Protein AF-A0A9D9TCA2-F1 (afdb_monomer_lite)

Foldseek 3Di:
DKAKDCCAPVDHQFFKIFMKDKDQCVPPDDPDCQPFKKKWKDKLLAPLLIQISQGFPDDDPRITIRPNDPSRIDGQFAAFDKWAQLDQVDGDPQFPHWDDDPNAIETEGDADEQQLDPDHDDDDDPSQEWDQHHPPDPCSVPPWDKHKYKYKYQAADDQFWKFKAGVQVSRDPDPQGTWDQDPVRNITMHIDTGTGTMGTIAIWTARPPGRHTDNPGRRRGGSPHKMKMKMWMWGDDPPRPDTDGPDIDIDINDD

Structure (mmCIF, N/CA/C/O backbone):
data_AF-A0A9D9TCA2-F1
#
_entry.id   AF-A0A9D9TCA2-F1
#
loop_
_atom_site.group_PDB
_atom_site.id
_atom_site.type_symbol
_atom_site.label_atom_id
_atom_site.label_alt_id
_atom_site.label_comp_id
_atom_site.label_asym_id
_atom_site.label_entity_id
_atom_site.label_seq_id
_atom_site.pdbx_PDB_ins_code
_atom_site.Cartn_x
_atom_site.Cartn_y
_atom_site.Cartn_z
_atom_site.occupancy
_atom_site.B_iso_or_equiv
_atom_site.auth_seq_id
_atom_site.auth_comp_id
_atom_site.auth_asym_id
_atom_site.auth_atom_id
_atom_site.pdbx_PDB_model_num
ATOM 1 N N . ALA A 1 1 ? -10.123 11.750 16.132 1.00 90.38 1 ALA A N 1
ATOM 2 C CA . ALA A 1 1 ? -8.659 11.867 16.263 1.00 90.38 1 ALA A CA 1
ATOM 3 C C . ALA A 1 1 ? -8.063 10.471 16.198 1.00 90.38 1 ALA A C 1
ATOM 5 O O . ALA A 1 1 ? -8.693 9.541 16.683 1.00 90.38 1 ALA A O 1
ATOM 6 N N . ALA A 1 2 ? -6.897 10.308 15.589 1.00 94.56 2 ALA A N 1
ATOM 7 C CA . ALA A 1 2 ? -6.187 9.036 15.568 1.00 94.56 2 ALA A CA 1
ATOM 8 C C . ALA A 1 2 ? -4.701 9.291 15.810 1.00 94.56 2 ALA A C 1
ATOM 10 O O . ALA A 1 2 ? -4.228 10.405 15.582 1.00 94.56 2 ALA A O 1
ATOM 11 N N . THR A 1 3 ? -3.987 8.280 16.284 1.00 95.81 3 THR A N 1
ATOM 12 C CA . THR A 1 3 ? -2.530 8.286 16.425 1.00 95.81 3 THR A CA 1
ATOM 13 C C . THR A 1 3 ? -1.965 6.949 15.963 1.00 95.81 3 THR A C 1
ATOM 15 O O . THR A 1 3 ? -2.644 5.924 16.043 1.00 95.81 3 THR A O 1
ATOM 18 N N . VAL A 1 4 ? -0.720 6.970 15.488 1.00 96.88 4 VAL A N 1
ATOM 19 C CA . VAL A 1 4 ? 0.060 5.781 15.128 1.00 96.88 4 VAL A CA 1
ATOM 20 C C . VAL A 1 4 ? 1.288 5.738 16.035 1.00 96.88 4 VAL A C 1
ATOM 22 O O . VAL A 1 4 ? 1.931 6.764 16.251 1.00 96.88 4 VAL A O 1
ATOM 25 N N . SER A 1 5 ? 1.601 4.571 16.593 1.00 96.19 5 SER A N 1
ATOM 26 C CA . SER A 1 5 ? 2.748 4.360 17.479 1.00 96.19 5 SER A CA 1
ATOM 27 C C . SER A 1 5 ? 3.551 3.140 17.046 1.00 96.19 5 SER A C 1
ATOM 29 O O . SER A 1 5 ? 2.989 2.087 16.759 1.00 96.19 5 SER A O 1
ATOM 31 N N . ALA A 1 6 ? 4.875 3.263 17.070 1.00 96.25 6 ALA A N 1
ATOM 32 C CA . ALA A 1 6 ? 5.811 2.146 16.927 1.00 96.25 6 ALA A CA 1
ATOM 33 C C . ALA A 1 6 ? 6.046 1.376 18.240 1.00 96.25 6 ALA A C 1
ATOM 35 O O . ALA A 1 6 ? 6.731 0.357 18.266 1.00 96.25 6 ALA A O 1
ATOM 36 N N . ILE A 1 7 ? 5.533 1.895 19.356 1.00 96.44 7 ILE A N 1
ATOM 37 C CA . ILE A 1 7 ? 5.425 1.157 20.612 1.00 96.44 7 ILE A CA 1
ATOM 38 C C . ILE A 1 7 ? 4.059 0.489 20.573 1.00 96.44 7 ILE A C 1
ATOM 40 O O . ILE A 1 7 ? 3.045 1.179 20.711 1.00 96.44 7 ILE A O 1
ATOM 44 N N . THR A 1 8 ? 4.056 -0.815 20.317 1.00 97.38 8 THR A N 1
ATOM 45 C CA . THR A 1 8 ? 2.848 -1.619 20.167 1.00 97.38 8 THR A CA 1
ATOM 46 C C . THR A 1 8 ? 2.675 -2.559 21.359 1.00 97.38 8 THR A C 1
ATOM 48 O O . THR A 1 8 ? 3.588 -2.765 22.159 1.00 97.38 8 THR A O 1
ATOM 51 N N . ASP A 1 9 ? 1.506 -3.181 21.472 1.00 97.25 9 ASP A N 1
ATOM 52 C CA . ASP A 1 9 ? 1.242 -4.184 22.508 1.00 97.25 9 ASP A CA 1
ATOM 53 C C . ASP A 1 9 ? 2.056 -5.481 22.315 1.00 97.25 9 ASP A C 1
ATOM 55 O O . ASP A 1 9 ? 2.084 -6.327 23.213 1.00 97.25 9 ASP A O 1
ATOM 59 N N . ILE A 1 10 ? 2.684 -5.680 21.147 1.00 97.69 10 ILE A N 1
ATOM 60 C CA . ILE A 1 10 ? 3.437 -6.903 20.815 1.00 97.69 10 ILE A CA 1
ATOM 61 C C . ILE A 1 10 ? 4.940 -6.669 20.638 1.00 97.69 10 ILE A C 1
ATOM 63 O O . ILE A 1 10 ? 5.720 -7.612 20.789 1.00 97.69 10 ILE A O 1
ATOM 67 N N . ASP A 1 11 ? 5.364 -5.441 20.341 1.00 97.56 11 ASP A N 1
ATOM 68 C CA . ASP A 1 11 ? 6.768 -5.074 20.196 1.00 97.56 11 ASP A CA 1
ATOM 69 C C . ASP A 1 11 ? 7.045 -3.586 20.478 1.00 97.56 11 ASP A C 1
ATOM 71 O O . ASP A 1 11 ? 6.157 -2.752 20.617 1.00 97.56 11 ASP A O 1
ATOM 75 N N . TYR A 1 12 ? 8.329 -3.252 20.602 1.00 97.44 12 TYR A N 1
ATOM 76 C CA . TYR A 1 12 ? 8.798 -1.892 20.850 1.00 97.44 12 TYR A CA 1
ATOM 77 C C . TYR A 1 12 ? 9.760 -1.497 19.738 1.00 97.44 12 TYR A C 1
ATOM 79 O O . TYR A 1 12 ? 10.889 -1.990 19.730 1.00 97.44 12 TYR A O 1
ATOM 87 N N . LYS A 1 13 ? 9.322 -0.620 18.827 1.00 95.88 13 LYS A N 1
ATOM 88 C CA . LYS A 1 13 ? 10.137 -0.078 17.729 1.00 95.88 13 LYS A CA 1
ATOM 89 C C . LYS A 1 13 ? 10.857 -1.183 16.946 1.00 95.88 13 LYS A C 1
ATOM 91 O O . LYS A 1 13 ? 12.085 -1.217 16.883 1.00 95.88 13 LYS A O 1
ATOM 96 N N . LYS A 1 14 ? 10.079 -2.137 16.423 1.00 95.75 14 LYS A N 1
ATOM 97 C CA . LYS A 1 14 ? 10.586 -3.241 15.594 1.00 95.75 14 LYS A CA 1
ATOM 98 C C . LYS A 1 14 ? 9.866 -3.307 14.253 1.00 95.75 14 LYS A C 1
ATOM 100 O O . LYS A 1 14 ? 10.248 -2.590 13.340 1.00 95.75 14 LYS A O 1
ATOM 105 N N . GLU A 1 15 ? 8.844 -4.150 14.141 1.00 96.94 15 GLU A N 1
ATOM 106 C CA . GLU A 1 15 ? 8.268 -4.554 12.853 1.00 96.94 15 GLU A CA 1
ATOM 107 C C . GLU A 1 15 ? 6.818 -4.082 12.672 1.00 96.94 15 GLU A C 1
ATOM 109 O O . GLU A 1 15 ? 6.204 -4.355 11.639 1.00 96.94 15 GLU A O 1
ATOM 114 N N . HIS A 1 16 ? 6.248 -3.398 13.667 1.00 98.12 16 HIS A N 1
ATOM 115 C CA . HIS A 1 16 ? 4.829 -3.070 13.687 1.00 98.12 16 HIS A CA 1
ATOM 116 C C . HIS A 1 16 ? 4.553 -1.603 14.002 1.00 98.12 16 HIS A C 1
ATOM 118 O O . HIS A 1 16 ? 5.355 -0.891 14.610 1.00 98.12 16 HIS A O 1
ATOM 124 N N . GLN A 1 17 ? 3.360 -1.184 13.595 1.00 97.75 17 GLN A N 1
ATOM 125 C CA . GLN A 1 17 ? 2.757 0.100 13.916 1.00 97.75 17 GLN A CA 1
ATOM 126 C C . GLN A 1 17 ? 1.347 -0.152 14.449 1.00 97.75 17 GLN A C 1
ATOM 128 O O . GLN A 1 17 ? 0.598 -0.954 13.893 1.00 97.75 17 GLN A O 1
ATOM 133 N N . GLN A 1 18 ? 0.982 0.513 15.542 1.00 97.94 18 GLN A N 1
ATOM 134 C CA . GLN A 1 18 ? -0.318 0.355 16.183 1.00 97.94 18 GLN A CA 1
ATOM 135 C C . GLN A 1 18 ? -1.111 1.653 16.159 1.00 97.94 18 GLN A C 1
ATOM 137 O O . GLN A 1 18 ? -0.602 2.712 16.534 1.00 97.94 18 GLN A O 1
ATOM 142 N N . LEU A 1 19 ? -2.379 1.547 15.767 1.00 97.81 19 LEU A N 1
ATOM 143 C CA . LEU A 1 19 ? -3.314 2.660 15.783 1.00 97.81 19 LEU A CA 1
ATOM 144 C C . LEU A 1 19 ? -4.077 2.745 17.104 1.00 97.81 19 LEU A C 1
ATOM 146 O O . LEU A 1 19 ? -4.482 1.739 17.685 1.00 97.81 19 LEU A O 1
ATOM 150 N N . SER A 1 20 ? -4.334 3.977 17.533 1.00 97.38 20 SER A N 1
ATOM 151 C CA . SER A 1 20 ? -5.350 4.311 18.532 1.00 97.38 20 SER A CA 1
ATOM 152 C C . SER A 1 20 ? -6.295 5.352 17.951 1.00 97.38 20 SER A C 1
ATOM 154 O O . SER A 1 20 ? -5.857 6.330 17.346 1.00 97.38 20 SER A O 1
ATOM 156 N N . ILE A 1 21 ? -7.600 5.130 18.096 1.00 97.75 21 ILE A N 1
ATOM 157 C CA . ILE A 1 21 ? -8.630 5.916 17.417 1.00 97.75 21 ILE A CA 1
ATOM 158 C C . ILE A 1 21 ? -9.652 6.401 18.439 1.00 97.75 21 ILE A C 1
ATOM 160 O O . ILE A 1 21 ? -10.275 5.613 19.144 1.00 97.75 21 ILE A O 1
ATOM 164 N N . ASP A 1 22 ? -9.867 7.708 18.457 1.00 96.81 22 ASP A N 1
ATOM 165 C CA . ASP A 1 22 ? -10.900 8.377 19.232 1.00 96.81 22 ASP A CA 1
ATOM 166 C C . ASP A 1 22 ? -11.931 9.001 18.292 1.00 96.81 22 ASP A C 1
ATOM 168 O O . ASP A 1 22 ? -11.638 9.919 17.516 1.00 96.81 22 ASP A O 1
ATOM 172 N N . LEU A 1 23 ? -13.161 8.521 18.390 1.00 95.94 23 LEU A N 1
ATOM 173 C CA . LEU A 1 23 ? -14.312 9.017 17.657 1.00 95.94 23 LEU A CA 1
ATOM 174 C C . LEU A 1 23 ? -15.108 9.955 18.564 1.00 95.94 23 LEU A C 1
ATOM 176 O O . LEU A 1 23 ? -15.539 9.564 19.645 1.00 95.94 23 LEU A O 1
ATOM 180 N N . LEU A 1 24 ? -15.307 11.191 18.112 1.00 94.44 24 LEU A N 1
ATOM 181 C CA . LEU A 1 24 ? -16.162 12.173 18.775 1.00 94.44 24 LEU A CA 1
ATOM 182 C C . LEU A 1 24 ? -17.482 12.237 18.014 1.00 94.44 24 LEU A C 1
ATOM 184 O O . LEU A 1 24 ? -17.500 12.623 16.846 1.00 94.44 24 LEU A O 1
ATOM 188 N N . LEU A 1 25 ? -18.571 11.819 18.655 1.00 90.31 25 LEU A N 1
ATOM 189 C CA . LEU A 1 25 ? -19.890 11.760 18.026 1.00 90.31 25 LEU A CA 1
ATOM 190 C C . LEU A 1 25 ? -20.515 13.144 17.832 1.00 90.31 25 LEU A C 1
ATOM 192 O O . LEU A 1 25 ? -21.359 13.314 16.947 1.00 90.31 25 LEU A O 1
ATOM 196 N N . GLY A 1 26 ? -20.121 14.131 18.642 1.00 87.69 26 GLY A N 1
ATOM 197 C CA . GLY A 1 26 ? -20.738 15.451 18.641 1.00 87.69 26 GLY A CA 1
ATOM 198 C C . GLY A 1 26 ? -22.250 15.338 18.844 1.00 87.69 26 GLY A C 1
ATOM 199 O O . GLY A 1 26 ? -22.716 14.802 19.845 1.00 87.69 26 GLY A O 1
ATOM 200 N N . ASN A 1 27 ? -23.031 15.796 17.863 1.00 86.62 27 ASN A N 1
ATOM 201 C CA . ASN A 1 27 ? -24.497 15.777 17.931 1.00 86.62 27 ASN A CA 1
ATOM 202 C C . ASN A 1 27 ? -25.133 14.462 17.438 1.00 86.62 27 ASN A C 1
ATOM 204 O O . ASN A 1 27 ? -26.362 14.349 17.418 1.00 86.62 27 ASN A O 1
ATOM 208 N N . LEU A 1 28 ? -24.341 13.477 16.997 1.00 89.19 28 LEU A N 1
ATOM 209 C CA . LEU A 1 28 ? -24.872 12.203 16.520 1.00 89.19 28 LEU A CA 1
ATOM 210 C C . LEU A 1 28 ? -25.294 11.320 17.701 1.00 89.19 28 LEU A C 1
ATOM 212 O O . LEU A 1 28 ? -24.462 10.831 18.462 1.00 89.19 28 LEU A O 1
ATOM 216 N N . SER A 1 29 ? -26.596 11.055 17.820 1.00 87.81 29 SER A N 1
ATOM 217 C CA . SER A 1 29 ? -27.109 10.097 18.802 1.00 87.81 29 SER A CA 1
ATOM 218 C C . SER A 1 29 ? -26.916 8.663 18.305 1.00 87.81 29 SER A C 1
ATOM 220 O O . SER A 1 29 ? -27.556 8.227 17.346 1.00 87.81 29 SER A O 1
ATOM 222 N N . VAL A 1 30 ? -26.042 7.919 18.980 1.00 90.81 30 VAL A N 1
ATOM 223 C CA . VAL A 1 30 ? -25.801 6.494 18.731 1.00 90.81 30 VAL A CA 1
ATOM 224 C C . VAL A 1 30 ? -26.349 5.700 19.909 1.00 90.81 30 VAL A C 1
ATOM 226 O O . VAL A 1 30 ? -25.893 5.868 21.036 1.00 90.81 30 VAL A O 1
ATOM 229 N N . GLN A 1 31 ? -27.342 4.846 19.650 1.00 89.31 31 GLN A N 1
ATOM 230 C CA . GLN A 1 31 ? -28.033 4.083 20.694 1.00 89.31 31 GLN A CA 1
ATOM 231 C C . GLN A 1 31 ? -27.145 2.972 21.256 1.00 89.31 31 GLN A C 1
ATOM 233 O O . GLN A 1 31 ? -27.028 2.828 22.470 1.00 89.31 31 GLN A O 1
ATOM 238 N N . ASN A 1 32 ? -26.506 2.192 20.381 1.00 92.69 32 ASN A N 1
ATOM 239 C CA . ASN A 1 32 ? -25.562 1.164 20.792 1.00 92.69 32 ASN A CA 1
ATOM 240 C C . ASN A 1 32 ? -24.292 1.217 19.932 1.00 92.69 32 ASN A C 1
ATOM 242 O O . ASN A 1 32 ? -24.229 0.548 18.902 1.00 92.69 32 ASN A O 1
ATOM 246 N N . PRO A 1 33 ? -23.252 1.948 20.362 1.00 92.50 33 PRO A N 1
ATOM 247 C CA . PRO A 1 33 ? -22.002 2.066 19.614 1.00 92.50 33 PRO A CA 1
ATOM 248 C C . PRO A 1 33 ? -21.304 0.745 19.289 1.00 92.50 33 PRO A C 1
ATOM 250 O O . PRO A 1 33 ? -20.659 0.646 18.254 1.00 92.50 33 PRO A O 1
ATOM 253 N N . TYR A 1 34 ? -21.452 -0.284 20.128 1.00 92.56 34 TYR A N 1
ATOM 254 C CA . TYR A 1 34 ? -20.837 -1.596 19.893 1.00 92.56 34 TYR A CA 1
ATOM 255 C C . TYR A 1 34 ? -21.462 -2.359 18.724 1.00 92.56 34 TYR A C 1
ATOM 257 O O . TYR A 1 34 ? -20.848 -3.281 18.193 1.00 92.56 34 TYR A O 1
ATOM 265 N N . ARG A 1 35 ? -22.700 -2.014 18.362 1.00 93.06 35 ARG A N 1
ATOM 266 C CA . ARG A 1 35 ? -23.448 -2.653 17.277 1.00 93.06 35 ARG A CA 1
ATOM 267 C C . ARG A 1 35 ? -23.606 -1.731 16.076 1.00 93.06 35 ARG A C 1
ATOM 269 O O . ARG A 1 35 ? -23.526 -2.201 14.953 1.00 93.06 35 ARG A O 1
ATOM 276 N N . ASP A 1 36 ? -23.879 -0.457 16.329 1.00 95.00 36 ASP A N 1
ATOM 277 C CA . ASP A 1 36 ? -24.340 0.497 15.324 1.00 95.00 36 ASP A CA 1
ATOM 278 C C . ASP A 1 36 ? -23.174 1.213 14.625 1.00 95.00 36 ASP A C 1
ATOM 280 O O . ASP A 1 36 ? -23.396 1.858 13.603 1.00 95.00 36 ASP A O 1
ATOM 284 N N . LEU A 1 37 ? -21.950 1.138 15.169 1.00 95.94 37 LEU A N 1
ATOM 285 C CA . LEU A 1 37 ? -20.747 1.685 14.543 1.00 95.94 37 LEU A CA 1
ATOM 286 C C . LEU A 1 37 ? -19.854 0.574 14.004 1.00 95.94 37 LEU A C 1
ATOM 288 O O . LEU A 1 37 ? -19.574 -0.419 14.676 1.00 95.94 37 LEU A O 1
ATOM 292 N N . HIS A 1 38 ? -19.348 0.797 12.798 1.00 96.06 38 HIS A N 1
ATOM 293 C CA . HIS A 1 38 ? -18.418 -0.099 12.133 1.00 96.06 38 HIS A CA 1
ATOM 294 C C . HIS A 1 38 ? -17.234 0.705 11.618 1.00 96.06 38 HIS A C 1
ATOM 296 O O . HIS A 1 38 ? -17.396 1.636 10.833 1.00 96.06 38 HIS A O 1
ATOM 302 N N . LEU A 1 39 ? -16.036 0.351 12.070 1.00 96.88 39 LEU A N 1
ATOM 303 C CA . LEU A 1 39 ? -14.806 0.960 11.582 1.00 96.88 39 LEU A CA 1
ATOM 304 C C . LEU A 1 39 ? -14.155 0.045 10.551 1.00 96.88 39 LEU A C 1
ATOM 306 O O . LEU A 1 39 ? -14.099 -1.175 10.731 1.00 96.88 39 LEU A O 1
ATOM 310 N N . VAL A 1 40 ? -13.641 0.669 9.498 1.00 98.00 40 VAL A N 1
ATOM 311 C CA . VAL A 1 40 ? -12.734 0.055 8.532 1.00 98.00 40 VAL A CA 1
ATOM 312 C C . VAL A 1 40 ? -11.437 0.851 8.560 1.00 98.00 40 VAL A C 1
ATOM 314 O O . VAL A 1 40 ? -11.467 2.072 8.412 1.00 98.00 40 VAL A O 1
ATOM 317 N N . VAL A 1 41 ? -10.313 0.172 8.768 1.00 98.31 41 VAL A N 1
ATOM 318 C CA . VAL A 1 41 ? -8.976 0.777 8.746 1.00 98.31 41 VAL A CA 1
ATOM 319 C C . VAL A 1 41 ? -8.173 0.157 7.610 1.00 98.31 41 VAL A C 1
ATOM 321 O O . VAL A 1 41 ? -8.115 -1.068 7.484 1.00 98.31 41 VAL A O 1
ATOM 324 N N . GLN A 1 42 ? -7.572 1.012 6.790 1.00 97.81 42 GLN A N 1
ATOM 325 C CA . GLN A 1 42 ? -6.869 0.656 5.566 1.00 97.81 42 GLN A CA 1
ATOM 326 C C . GLN A 1 42 ? -5.460 1.248 5.565 1.00 97.81 42 GLN A C 1
ATOM 328 O O . GLN A 1 42 ? -5.322 2.460 5.674 1.00 97.81 42 GLN A O 1
ATOM 333 N N . GLN A 1 43 ? -4.435 0.410 5.405 1.00 97.81 43 GLN A N 1
ATOM 334 C CA . GLN A 1 43 ? -3.035 0.834 5.275 1.00 97.81 43 GLN A CA 1
ATOM 335 C C . GLN A 1 43 ? -2.668 0.969 3.789 1.00 97.81 43 GLN A C 1
ATOM 337 O O . GLN A 1 43 ? -2.874 0.026 3.029 1.00 97.81 43 GLN A O 1
ATOM 342 N N . ASN A 1 44 ? -2.123 2.111 3.367 1.00 96.56 44 ASN A N 1
ATOM 343 C CA . ASN A 1 44 ? -1.626 2.399 2.012 1.00 96.56 44 ASN A CA 1
ATOM 344 C C . ASN A 1 44 ? -2.587 1.971 0.890 1.00 96.56 44 ASN A C 1
ATOM 346 O O . ASN A 1 44 ? -2.171 1.355 -0.087 1.00 96.56 44 ASN A O 1
ATOM 350 N N . GLN A 1 45 ? -3.889 2.236 1.056 1.00 95.44 45 GLN A N 1
ATOM 351 C CA . GLN A 1 45 ? -4.956 1.855 0.110 1.00 95.44 45 GLN A CA 1
ATOM 352 C C . GLN A 1 45 ? -5.076 0.341 -0.180 1.00 95.44 45 GLN A C 1
ATOM 354 O O . GLN A 1 45 ? -5.803 -0.069 -1.087 1.00 95.44 45 GLN A O 1
ATOM 359 N N . ARG A 1 46 ? -4.417 -0.518 0.606 1.00 95.25 46 ARG A N 1
ATOM 360 C CA . ARG A 1 46 ? -4.437 -1.970 0.412 1.00 95.25 46 ARG A CA 1
ATOM 361 C C . ARG A 1 46 ? -5.749 -2.581 0.883 1.00 95.25 46 ARG A C 1
ATOM 363 O O . ARG A 1 46 ? -6.249 -2.276 1.962 1.00 95.25 46 ARG A O 1
ATOM 370 N N . TYR A 1 47 ? -6.314 -3.471 0.074 1.00 92.25 47 TYR A N 1
ATOM 371 C CA . TYR A 1 47 ? -7.547 -4.183 0.425 1.00 92.25 47 TYR A CA 1
ATOM 372 C C . TYR A 1 47 ? -7.280 -5.507 1.154 1.00 92.25 47 TYR A C 1
ATOM 374 O O . TYR A 1 47 ? -8.122 -5.971 1.920 1.00 92.25 47 TYR A O 1
ATOM 382 N N . ASP A 1 48 ? -6.109 -6.111 0.940 1.00 94.62 48 ASP A N 1
ATOM 383 C CA . ASP A 1 48 ? -5.771 -7.448 1.442 1.00 94.62 48 ASP A CA 1
ATOM 384 C C . ASP A 1 48 ? -5.583 -7.506 2.969 1.00 94.62 48 ASP A C 1
ATOM 386 O O . ASP A 1 48 ? -5.771 -8.555 3.587 1.00 94.62 48 ASP A O 1
ATOM 390 N N . ASN A 1 49 ? -5.229 -6.376 3.586 1.00 95.31 49 ASN A N 1
ATOM 391 C CA . ASN A 1 49 ? -4.959 -6.255 5.016 1.00 95.31 49 ASN A CA 1
ATOM 392 C C . ASN A 1 49 ? -5.949 -5.328 5.742 1.00 95.31 49 ASN A C 1
ATOM 394 O O . ASN A 1 49 ? -5.637 -4.856 6.837 1.00 95.31 49 ASN A O 1
ATOM 398 N N . LEU A 1 50 ? -7.129 -5.085 5.158 1.00 96.00 50 LEU A N 1
ATOM 399 C CA . LEU A 1 50 ? -8.181 -4.288 5.788 1.00 96.00 50 LEU A CA 1
ATOM 400 C C . LEU A 1 50 ? -8.544 -4.827 7.169 1.00 96.00 50 LEU A C 1
ATOM 402 O O . LEU A 1 50 ? -8.755 -6.026 7.364 1.00 96.00 50 LEU A O 1
ATOM 406 N N . VAL A 1 51 ? -8.698 -3.910 8.118 1.00 97.56 51 VAL A N 1
ATOM 407 C CA . VAL A 1 51 ? -9.139 -4.232 9.473 1.00 97.56 51 VAL A CA 1
ATOM 408 C C . VAL A 1 51 ? -10.573 -3.768 9.658 1.00 97.56 51 VAL A C 1
ATOM 410 O O . VAL A 1 51 ? -10.884 -2.588 9.512 1.00 97.56 51 VAL A O 1
ATOM 413 N N . THR A 1 52 ? -11.448 -4.712 10.003 1.00 96.69 52 THR A N 1
ATOM 414 C CA . THR A 1 52 ? -12.867 -4.477 10.295 1.00 96.69 52 THR A CA 1
ATOM 415 C C . THR A 1 52 ? -13.294 -5.216 11.565 1.00 96.69 52 THR A C 1
ATOM 417 O O . THR A 1 52 ? -12.509 -5.931 12.199 1.00 96.69 52 THR A O 1
ATOM 420 N N . GLY A 1 53 ? -14.560 -5.045 11.963 1.00 94.62 53 GLY A N 1
ATOM 421 C CA . GLY A 1 53 ? -15.119 -5.744 13.125 1.00 94.62 53 GLY A CA 1
ATOM 422 C C . GLY A 1 53 ? -14.409 -5.360 14.424 1.00 94.62 53 GLY A C 1
ATOM 423 O O . GLY A 1 53 ? -14.186 -6.209 15.292 1.00 94.62 53 GLY A O 1
ATOM 424 N N . LEU A 1 54 ? -13.984 -4.099 14.503 1.00 96.00 54 LEU A N 1
ATOM 425 C CA . LEU A 1 54 ? -13.451 -3.475 15.703 1.00 96.00 54 LEU A CA 1
ATOM 426 C C . LEU A 1 54 ? -14.598 -3.204 16.670 1.00 96.00 54 LEU A C 1
ATOM 428 O O . LEU A 1 54 ? -15.684 -2.793 16.260 1.00 96.00 54 LEU A O 1
ATOM 432 N N . THR A 1 55 ? -14.342 -3.411 17.953 1.00 93.56 55 THR A N 1
ATOM 433 C CA . THR A 1 55 ? -15.291 -3.099 19.023 1.00 93.56 55 THR A CA 1
ATOM 434 C C . THR A 1 55 ? -14.732 -1.962 19.866 1.00 93.56 55 THR A C 1
ATOM 436 O O . THR A 1 55 ? -13.542 -2.008 20.178 1.00 93.56 55 THR A O 1
ATOM 439 N N . PRO A 1 56 ? -15.546 -0.971 20.268 1.00 95.62 56 PRO A N 1
ATOM 440 C CA . PRO A 1 56 ? -15.096 0.067 21.187 1.00 95.62 56 PRO A CA 1
ATOM 441 C C . PRO A 1 56 ? -14.432 -0.507 22.445 1.00 95.62 56 PRO A C 1
ATOM 443 O O . PRO A 1 56 ? -14.986 -1.394 23.092 1.00 95.62 56 PRO A O 1
ATOM 446 N N . SER A 1 57 ? -13.279 0.032 22.828 1.00 95.25 57 SER A N 1
ATOM 447 C CA . SER A 1 57 ? -12.584 -0.321 24.072 1.00 95.25 57 SER A CA 1
ATOM 448 C C . SER A 1 57 ? -13.144 0.454 25.267 1.00 95.25 57 SER A C 1
ATOM 450 O O . SER A 1 57 ? -13.192 -0.062 26.381 1.00 95.25 57 SER A O 1
ATOM 452 N N . ALA A 1 58 ? -13.576 1.699 25.047 1.00 94.25 58 ALA A N 1
ATOM 453 C CA . ALA A 1 58 ? -14.161 2.554 26.076 1.00 94.25 58 ALA A CA 1
ATOM 454 C C . ALA A 1 58 ? -15.146 3.566 25.478 1.00 94.25 58 ALA A C 1
ATOM 456 O O . ALA A 1 58 ? -15.051 3.934 24.305 1.00 94.25 58 ALA A O 1
ATOM 457 N N . MET A 1 59 ? -16.072 4.041 26.312 1.00 91.50 59 MET A N 1
ATOM 458 C CA . MET A 1 59 ? -17.001 5.121 25.980 1.00 91.50 59 MET A CA 1
ATOM 459 C C . MET A 1 59 ? -17.086 6.096 27.151 1.00 91.50 59 ME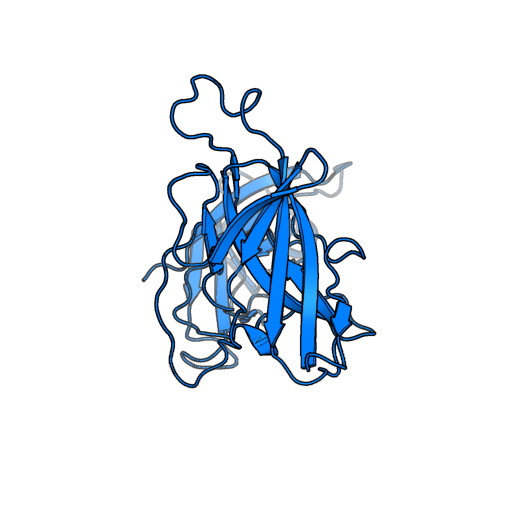T A C 1
ATOM 461 O O . MET A 1 59 ? -17.325 5.681 28.287 1.00 91.50 59 MET A O 1
ATOM 465 N N . LEU A 1 60 ? -16.898 7.384 26.875 1.00 90.62 60 LEU A N 1
ATOM 466 C CA . LEU A 1 60 ? -16.984 8.455 27.861 1.00 90.62 60 LEU A CA 1
ATOM 467 C C . LEU A 1 60 ? -17.746 9.636 27.254 1.00 90.62 60 LEU A C 1
ATOM 469 O O . LEU A 1 60 ? -17.193 10.398 26.466 1.00 90.62 60 LEU A O 1
ATOM 473 N N . GLY A 1 61 ? -19.018 9.785 27.625 1.00 87.94 61 GLY A N 1
ATOM 474 C CA . GLY A 1 61 ? -19.888 10.801 27.030 1.00 87.94 61 GLY A CA 1
ATOM 475 C C . GLY A 1 61 ? -20.102 10.545 25.537 1.00 87.94 61 GLY A C 1
ATOM 476 O O . GLY A 1 61 ? -20.568 9.475 25.154 1.00 87.94 61 GLY A O 1
ATOM 477 N N . ASP A 1 62 ? -19.750 11.523 24.705 1.00 90.44 62 ASP A N 1
ATOM 478 C CA . ASP A 1 62 ? -19.814 11.466 23.240 1.00 90.44 62 ASP A CA 1
ATOM 479 C C . ASP A 1 62 ? -18.515 10.950 22.591 1.00 90.44 62 ASP A C 1
ATOM 481 O O . ASP A 1 62 ? -18.421 10.872 21.363 1.00 90.44 62 ASP A O 1
ATOM 485 N N . LYS A 1 63 ? -17.515 10.581 23.401 1.00 95.06 63 LYS A N 1
ATOM 486 C CA . LYS A 1 63 ? -16.241 10.024 22.948 1.00 95.06 63 LYS A CA 1
ATOM 487 C C . LYS A 1 63 ? -16.252 8.497 23.000 1.00 95.06 63 LYS A C 1
ATOM 489 O O . LYS A 1 63 ? -16.481 7.900 24.053 1.00 95.06 63 LYS A O 1
ATOM 494 N N . ILE A 1 64 ? -15.917 7.872 21.877 1.00 96.38 64 ILE A N 1
ATOM 495 C CA . ILE A 1 64 ? -15.752 6.425 21.725 1.00 96.38 64 ILE A CA 1
ATOM 496 C C . ILE A 1 64 ? -14.299 6.138 21.363 1.00 96.38 64 ILE A C 1
ATOM 498 O O . ILE A 1 64 ? -13.788 6.665 20.378 1.00 96.38 64 ILE A O 1
ATOM 502 N N . THR A 1 65 ? -13.646 5.280 22.137 1.00 97.31 65 THR A N 1
ATOM 503 C CA . THR A 1 65 ? -12.223 4.969 21.980 1.00 97.31 65 THR A CA 1
ATOM 504 C C . THR A 1 65 ? -12.030 3.535 21.499 1.00 97.31 65 THR A C 1
ATOM 506 O O . THR A 1 65 ? -12.609 2.607 22.062 1.00 97.31 65 THR A O 1
ATOM 509 N N . TYR A 1 66 ? -11.165 3.359 20.504 1.00 97.50 66 TYR A N 1
ATOM 510 C CA . TYR A 1 66 ? -10.629 2.090 20.016 1.00 97.50 66 TYR A CA 1
ATOM 511 C C . TYR A 1 66 ? -9.115 2.119 20.231 1.00 97.50 66 TYR A C 1
ATOM 513 O O . TYR A 1 66 ? -8.373 2.737 19.467 1.00 97.50 66 TYR A O 1
ATOM 521 N N . ALA A 1 67 ? -8.664 1.503 21.316 1.00 95.56 67 ALA A N 1
ATOM 522 C CA . ALA A 1 67 ? -7.259 1.466 21.712 1.00 95.56 67 ALA A CA 1
ATOM 523 C C . ALA A 1 67 ? -6.925 0.100 22.314 1.00 95.56 67 ALA A C 1
ATOM 525 O O . ALA A 1 67 ? -7.819 -0.585 22.823 1.00 95.56 67 ALA A O 1
ATOM 526 N N . ASN A 1 68 ? -5.646 -0.279 22.268 1.00 92.94 68 ASN A N 1
ATOM 527 C CA . ASN A 1 68 ? -5.137 -1.568 22.754 1.00 92.94 68 ASN A CA 1
ATOM 528 C C . ASN A 1 68 ? -5.858 -2.786 22.131 1.00 92.94 68 ASN A C 1
ATOM 530 O O . ASN A 1 68 ? -6.036 -3.823 22.772 1.00 92.94 68 ASN A O 1
ATOM 534 N N . ASP A 1 69 ? -6.327 -2.645 20.886 1.00 94.75 69 ASP A N 1
ATOM 535 C CA . ASP A 1 69 ? -6.868 -3.749 20.093 1.00 94.75 69 ASP A CA 1
ATOM 536 C C . ASP A 1 69 ? -5.757 -4.298 19.193 1.00 94.75 69 ASP A C 1
ATOM 538 O O . ASP A 1 69 ? -5.196 -3.576 18.366 1.00 94.75 69 ASP A O 1
ATOM 542 N N . LYS A 1 70 ? -5.466 -5.596 19.317 1.00 96.19 70 LYS A N 1
ATOM 543 C CA . LYS A 1 70 ? -4.455 -6.280 18.498 1.00 96.19 70 LYS A CA 1
ATOM 544 C C . LYS A 1 70 ? -4.768 -6.235 17.003 1.00 96.19 70 LYS A C 1
ATOM 546 O O . LYS A 1 70 ? -3.851 -6.354 16.199 1.00 96.19 70 LYS A O 1
ATOM 551 N N . LYS A 1 71 ? -6.037 -6.062 16.616 1.00 97.19 71 LYS A N 1
ATOM 552 C CA . LYS A 1 71 ? -6.427 -5.884 15.212 1.00 97.19 71 LYS A CA 1
ATOM 553 C C . LYS A 1 71 ? -5.912 -4.570 14.628 1.00 97.19 71 LYS A C 1
ATOM 555 O O . LYS A 1 71 ? -5.734 -4.497 13.423 1.00 97.19 71 LYS A O 1
ATOM 560 N N . LEU A 1 72 ? -5.667 -3.555 15.458 1.00 97.88 72 LEU A N 1
ATOM 561 C CA . LEU A 1 72 ? -5.112 -2.263 15.043 1.00 97.88 72 LEU A CA 1
ATOM 562 C C . LEU A 1 72 ? -3.578 -2.257 14.982 1.00 97.88 72 LEU A C 1
ATOM 564 O O . LEU A 1 72 ? -2.989 -1.191 14.816 1.00 97.88 72 LEU A O 1
ATOM 56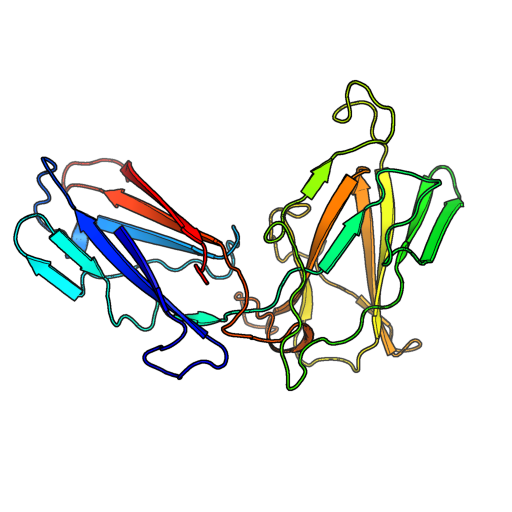8 N N . ILE A 1 73 ? -2.936 -3.421 15.123 1.00 98.12 73 ILE A N 1
ATOM 569 C CA . ILE A 1 73 ? -1.495 -3.594 14.941 1.00 98.12 73 ILE A CA 1
ATOM 570 C C . ILE A 1 73 ? -1.244 -4.081 13.514 1.00 98.12 73 ILE A C 1
ATOM 572 O O . ILE A 1 73 ? -1.656 -5.179 13.130 1.00 98.12 73 ILE A O 1
ATOM 576 N N . PHE A 1 74 ? -0.555 -3.258 12.735 1.00 98.19 74 PHE A N 1
ATOM 577 C CA . PHE A 1 74 ? -0.196 -3.522 11.349 1.00 98.19 74 PHE A CA 1
ATOM 578 C C . PHE A 1 74 ? 1.285 -3.872 11.241 1.00 98.19 74 PHE A C 1
ATOM 580 O O . PHE A 1 74 ? 2.112 -3.380 12.009 1.00 98.19 74 PHE A O 1
ATOM 587 N N . GLU A 1 75 ? 1.619 -4.716 10.266 1.00 97.75 75 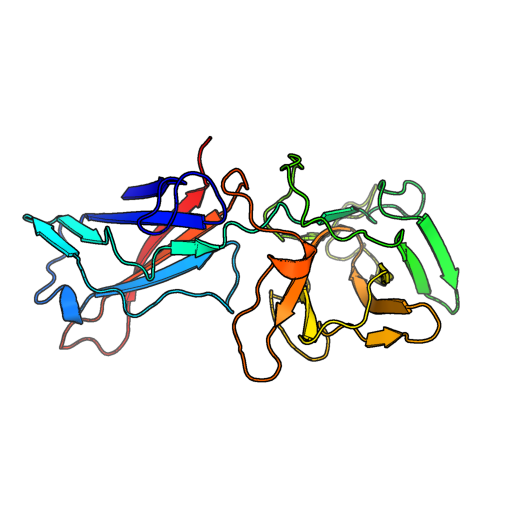GLU A N 1
ATOM 588 C CA . GLU A 1 75 ? 3.002 -4.838 9.806 1.00 97.75 75 GLU A CA 1
ATOM 589 C C . GLU A 1 75 ? 3.434 -3.487 9.232 1.00 97.75 75 GLU A C 1
ATOM 591 O O . GLU A 1 75 ? 2.721 -2.911 8.409 1.00 97.75 75 GLU A O 1
ATOM 596 N N . ALA A 1 76 ? 4.580 -2.975 9.674 1.00 97.38 76 ALA A N 1
ATOM 597 C CA . ALA A 1 76 ? 5.030 -1.645 9.280 1.00 97.38 76 ALA A CA 1
ATOM 598 C C . ALA A 1 76 ? 5.506 -1.583 7.818 1.00 97.38 76 ALA A C 1
ATOM 600 O O . ALA A 1 76 ? 5.456 -0.520 7.210 1.00 97.38 76 ALA A O 1
ATOM 601 N N . GLY A 1 77 ? 5.908 -2.716 7.232 1.00 96.81 77 GLY A N 1
ATOM 602 C CA . GLY A 1 77 ? 6.382 -2.776 5.853 1.00 96.81 77 GLY A CA 1
ATOM 603 C C . GLY A 1 77 ? 7.692 -2.021 5.636 1.00 96.81 77 GLY A C 1
ATOM 604 O O . GLY A 1 77 ? 8.510 -1.875 6.544 1.00 96.81 77 GLY A O 1
ATOM 605 N N . ASN A 1 78 ? 7.895 -1.572 4.405 1.00 97.25 78 ASN A N 1
ATOM 606 C CA . ASN A 1 78 ? 9.005 -0.719 4.006 1.00 97.25 78 ASN A CA 1
ATOM 607 C C . ASN A 1 78 ? 8.492 0.288 2.969 1.00 97.25 78 ASN A C 1
ATOM 609 O O . ASN A 1 78 ? 7.431 0.066 2.384 1.00 97.25 78 ASN A O 1
ATOM 613 N N . GLU A 1 79 ? 9.263 1.339 2.705 1.00 96.50 79 GLU A N 1
ATOM 614 C CA . GLU A 1 79 ? 8.965 2.291 1.629 1.00 96.50 79 GLU A CA 1
ATOM 615 C C . GLU A 1 79 ? 8.835 1.529 0.307 1.00 96.50 79 GLU A C 1
ATOM 617 O O . GLU A 1 79 ? 9.678 0.671 -0.008 1.00 96.50 79 GLU A O 1
ATOM 622 N N . PHE A 1 80 ? 7.814 1.834 -0.485 1.00 97.25 80 PHE A N 1
ATOM 623 C CA . PHE A 1 80 ? 7.671 1.297 -1.829 1.00 97.25 80 PHE A CA 1
ATOM 624 C C . PHE A 1 80 ? 8.910 1.642 -2.666 1.00 97.25 80 PHE A C 1
ATOM 626 O O . PHE A 1 80 ? 9.602 2.644 -2.477 1.00 97.25 80 PHE A O 1
ATOM 633 N N . ARG A 1 81 ? 9.243 0.756 -3.600 1.00 97.19 81 ARG A N 1
ATOM 634 C CA . ARG A 1 81 ? 10.238 1.042 -4.635 1.00 97.19 81 ARG A CA 1
ATOM 635 C C . ARG A 1 81 ? 9.584 1.956 -5.648 1.00 97.19 81 ARG A C 1
ATOM 637 O O . ARG A 1 81 ? 8.418 1.754 -5.955 1.00 97.19 81 ARG A O 1
ATOM 644 N N . ASN A 1 82 ? 10.340 2.874 -6.232 1.00 96.19 82 ASN A N 1
ATOM 645 C CA . ASN A 1 82 ? 9.823 3.729 -7.287 1.00 96.19 82 ASN A CA 1
ATOM 646 C C . ASN A 1 82 ? 10.676 3.674 -8.552 1.00 96.19 82 ASN A C 1
ATOM 648 O O . ASN A 1 82 ? 11.869 3.362 -8.519 1.00 96.19 82 ASN A O 1
ATOM 652 N N . PHE A 1 83 ? 10.037 3.944 -9.682 1.00 96.81 83 PHE A N 1
ATOM 653 C CA . PHE A 1 83 ? 10.706 4.207 -10.946 1.00 96.81 83 PHE A CA 1
ATOM 654 C C . PHE A 1 83 ? 9.871 5.171 -11.783 1.00 96.81 83 PHE A C 1
ATOM 656 O O . PHE A 1 83 ? 8.653 5.238 -11.644 1.00 96.81 83 PHE A O 1
ATOM 663 N N . ASP A 1 84 ? 10.541 5.909 -12.658 1.00 96.25 84 ASP A N 1
ATOM 664 C CA . ASP A 1 84 ? 9.919 6.835 -13.600 1.00 96.25 84 ASP A CA 1
ATOM 665 C C . ASP A 1 84 ? 10.358 6.499 -15.026 1.00 96.25 84 ASP A C 1
ATOM 667 O O . ASP A 1 84 ? 11.556 6.357 -15.297 1.00 96.25 84 ASP A O 1
ATOM 671 N N . MET A 1 85 ? 9.367 6.358 -15.907 1.00 96.25 85 MET A N 1
ATOM 672 C CA . MET A 1 85 ? 9.518 6.162 -17.352 1.00 96.25 85 MET A CA 1
ATOM 673 C C . MET A 1 85 ? 8.734 7.214 -18.155 1.00 96.25 85 MET A C 1
ATOM 675 O O . MET A 1 85 ? 8.264 6.951 -19.265 1.00 96.25 85 MET A O 1
ATOM 679 N N . SER A 1 86 ? 8.595 8.423 -17.604 1.00 95.38 86 SER A N 1
ATOM 680 C CA . SER A 1 86 ? 7.971 9.566 -18.291 1.00 95.38 86 SER A CA 1
ATOM 681 C C . SER A 1 86 ? 8.758 10.014 -19.532 1.00 95.38 86 SER A C 1
ATOM 683 O O . SER A 1 86 ? 8.231 10.713 -20.396 1.00 95.38 86 SER A O 1
ATOM 685 N N . SER A 1 87 ? 10.019 9.583 -19.659 1.00 93.31 87 SER A N 1
ATOM 686 C CA . SER A 1 87 ? 10.910 9.880 -20.777 1.00 93.31 87 SER A CA 1
ATOM 687 C C . SER A 1 87 ? 11.594 8.621 -21.304 1.00 93.31 87 SER A C 1
ATOM 689 O O . SER A 1 87 ? 12.122 7.813 -20.546 1.00 93.31 87 SER A O 1
ATOM 691 N N . ILE A 1 88 ? 11.689 8.496 -22.631 1.00 91.69 88 ILE A N 1
ATOM 692 C CA . ILE A 1 88 ? 12.517 7.466 -23.288 1.00 91.69 88 ILE A CA 1
ATOM 693 C C . ILE A 1 88 ? 13.999 7.862 -23.388 1.00 91.69 88 ILE A C 1
ATOM 695 O O . ILE A 1 88 ? 14.795 7.129 -23.973 1.00 91.69 88 ILE A O 1
ATOM 699 N N . ARG A 1 89 ? 14.371 9.049 -22.890 1.00 89.19 89 ARG A N 1
ATOM 700 C CA . ARG A 1 89 ? 15.733 9.603 -23.000 1.00 89.19 89 ARG A CA 1
ATOM 701 C C . ARG A 1 89 ? 16.428 9.754 -21.655 1.00 89.19 89 ARG A C 1
ATOM 703 O O . ARG A 1 89 ? 17.653 9.724 -21.607 1.00 89.19 89 ARG A O 1
ATOM 710 N N . ILE A 1 90 ? 15.653 9.967 -20.596 1.00 87.62 90 ILE A N 1
ATOM 711 C CA . ILE A 1 90 ? 16.142 10.159 -19.233 1.00 87.62 90 ILE A CA 1
ATOM 712 C C . ILE A 1 90 ? 15.585 9.016 -18.403 1.00 87.62 90 ILE A C 1
ATOM 714 O O . ILE A 1 90 ? 14.373 8.887 -18.265 1.00 87.62 90 ILE A O 1
ATOM 718 N N . PHE A 1 91 ? 16.475 8.174 -17.894 1.00 87.62 91 PHE A N 1
ATOM 719 C CA . PHE A 1 91 ? 16.094 6.994 -17.132 1.00 87.62 91 PHE A CA 1
ATOM 720 C C . PHE A 1 91 ? 16.201 7.287 -15.641 1.00 87.62 91 PHE A C 1
ATOM 722 O O . PHE A 1 91 ? 17.186 7.872 -15.183 1.00 87.62 91 PHE A O 1
ATOM 729 N N . SER A 1 92 ? 15.186 6.869 -14.889 1.00 88.06 92 SER A N 1
ATOM 730 C CA . SER A 1 92 ? 15.290 6.764 -13.435 1.00 88.06 92 SER A CA 1
ATOM 731 C C . SER A 1 92 ? 16.323 5.702 -13.045 1.00 88.06 92 SER A C 1
ATOM 733 O O . SER A 1 92 ? 16.640 4.808 -13.828 1.00 88.06 92 SER A O 1
ATOM 735 N N . GLU A 1 93 ? 16.841 5.779 -11.817 1.00 87.94 93 GLU A N 1
ATOM 736 C CA . GLU A 1 93 ? 17.941 4.927 -11.331 1.00 87.94 93 GLU A CA 1
ATOM 737 C C . GLU A 1 93 ? 17.664 3.417 -11.465 1.00 87.94 93 GLU A C 1
ATOM 739 O O . GLU A 1 93 ? 18.590 2.627 -11.634 1.00 87.94 93 GLU A O 1
ATOM 744 N N . ARG A 1 94 ? 16.390 3.004 -11.430 1.00 94.44 94 ARG A N 1
ATOM 745 C CA . ARG A 1 94 ? 15.987 1.590 -11.513 1.00 94.44 94 ARG A CA 1
ATOM 746 C C . ARG A 1 94 ? 15.823 1.054 -12.931 1.00 94.44 94 ARG A C 1
ATOM 748 O O . ARG A 1 94 ? 15.657 -0.154 -13.088 1.00 94.44 94 ARG A O 1
ATOM 755 N N . ILE A 1 95 ? 15.864 1.909 -13.948 1.00 97.31 95 ILE A N 1
ATOM 756 C CA . ILE A 1 95 ? 15.756 1.492 -15.346 1.00 97.31 95 ILE A CA 1
ATOM 757 C C . ILE A 1 95 ? 17.163 1.248 -15.891 1.00 97.31 95 ILE A C 1
ATOM 759 O O . ILE A 1 95 ? 17.987 2.158 -15.951 1.00 97.31 95 ILE A O 1
ATOM 763 N N . GLU A 1 96 ? 17.427 0.018 -16.328 1.00 96.69 96 GLU A N 1
ATOM 764 C CA . GLU A 1 96 ? 18.680 -0.336 -16.995 1.00 96.69 96 GLU A CA 1
ATOM 765 C C . GLU A 1 96 ? 18.712 0.261 -18.404 1.00 96.69 96 GLU A C 1
ATOM 767 O O . GLU A 1 96 ? 19.672 0.928 -18.791 1.00 96.69 96 GLU A O 1
ATOM 772 N N . HIS A 1 97 ? 17.656 0.026 -19.187 1.00 95.81 97 HIS A N 1
ATOM 773 C CA . HIS A 1 97 ? 17.511 0.613 -20.513 1.00 95.81 97 HIS A CA 1
ATOM 774 C C . HIS A 1 97 ? 16.074 0.551 -21.033 1.00 95.81 97 HIS A C 1
ATOM 776 O O . HIS A 1 97 ? 15.276 -0.290 -20.623 1.00 95.81 97 HIS A O 1
ATOM 782 N N . ILE A 1 98 ? 15.780 1.398 -22.023 1.00 96.69 98 ILE A N 1
ATOM 783 C CA . ILE A 1 98 ? 14.537 1.361 -22.796 1.00 96.69 98 ILE A CA 1
ATOM 784 C C . ILE A 1 98 ? 14.873 1.088 -24.264 1.00 96.69 98 ILE A C 1
ATOM 786 O O . ILE A 1 98 ? 15.745 1.741 -24.841 1.00 96.69 98 ILE A O 1
ATOM 790 N N . ARG A 1 99 ? 14.203 0.111 -24.883 1.00 95.81 99 ARG A N 1
ATOM 791 C CA . ARG A 1 99 ? 14.385 -0.248 -26.301 1.00 95.81 99 ARG A CA 1
ATOM 792 C C . ARG A 1 99 ? 13.052 -0.308 -27.021 1.00 95.81 99 ARG A C 1
ATOM 794 O O . ARG A 1 99 ? 12.084 -0.829 -26.488 1.00 95.81 99 ARG A O 1
ATOM 801 N N . TYR A 1 100 ? 13.032 0.150 -28.266 1.00 95.62 100 TYR A N 1
ATOM 802 C CA . TYR A 1 100 ? 11.903 -0.077 -29.160 1.00 95.62 100 TYR A CA 1
ATOM 803 C C . TYR A 1 100 ? 12.089 -1.405 -29.903 1.00 95.62 100 TYR A C 1
ATOM 805 O O . TYR A 1 100 ? 13.076 -1.581 -30.624 1.00 95.62 100 TYR A O 1
ATOM 813 N N . GLN A 1 101 ? 11.176 -2.354 -29.706 1.00 94.12 101 GLN A N 1
ATOM 814 C CA . GLN A 1 101 ? 11.205 -3.690 -30.302 1.00 94.12 101 GLN A CA 1
ATOM 815 C C . GLN A 1 101 ? 9.784 -4.129 -30.655 1.00 94.12 101 GLN A C 1
ATOM 817 O O . GLN A 1 101 ? 8.864 -3.947 -29.871 1.00 94.12 101 GLN A O 1
ATOM 822 N N . ILE A 1 102 ? 9.602 -4.722 -31.841 1.00 89.00 102 ILE A N 1
ATOM 823 C CA . ILE A 1 102 ? 8.31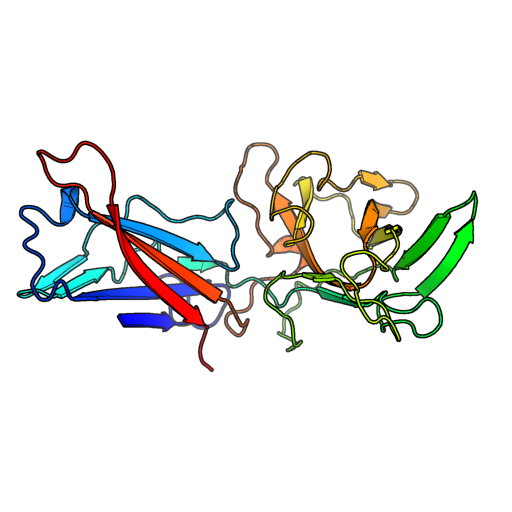4 -5.295 -32.283 1.00 89.00 102 ILE A CA 1
ATOM 824 C C . ILE A 1 102 ? 7.144 -4.321 -32.027 1.00 89.00 102 ILE A C 1
ATOM 826 O O . ILE A 1 102 ? 6.170 -4.625 -31.341 1.00 89.00 102 ILE A O 1
ATOM 830 N N . SER A 1 103 ? 7.283 -3.107 -32.560 1.00 92.06 103 SER A N 1
ATOM 831 C CA . SER A 1 103 ? 6.281 -2.037 -32.490 1.00 92.06 103 SER A CA 1
ATOM 832 C C . SER A 1 103 ? 5.957 -1.474 -31.097 1.00 92.06 103 SER A C 1
ATOM 834 O O . SER A 1 103 ? 5.067 -0.635 -31.009 1.00 92.06 103 SER A O 1
ATOM 836 N N . ASN A 1 104 ? 6.671 -1.866 -30.037 1.00 94.69 104 ASN A N 1
ATOM 837 C CA . ASN A 1 104 ? 6.449 -1.377 -28.673 1.00 94.69 104 ASN A CA 1
ATOM 838 C C . ASN A 1 104 ? 7.767 -0.971 -28.004 1.00 94.69 104 ASN A C 1
ATOM 840 O O . ASN A 1 104 ? 8.849 -1.421 -28.387 1.00 94.69 104 ASN A O 1
ATOM 844 N N . TYR A 1 105 ? 7.684 -0.130 -26.977 1.00 97.06 105 TYR A N 1
ATOM 845 C CA . TYR A 1 105 ? 8.817 0.119 -26.091 1.00 97.06 105 TYR A CA 1
ATOM 846 C C . TYR A 1 105 ? 8.857 -0.914 -24.966 1.00 97.06 105 TYR A C 1
ATOM 848 O O . TYR A 1 105 ? 7.835 -1.306 -24.405 1.00 97.06 105 TYR A O 1
ATOM 856 N N . HIS A 1 106 ? 10.072 -1.324 -24.635 1.00 97.88 106 HIS A N 1
ATOM 857 C CA . HIS A 1 106 ? 10.397 -2.267 -23.583 1.00 97.88 106 HIS A CA 1
ATOM 858 C C . HIS A 1 106 ? 11.329 -1.586 -22.588 1.00 97.88 106 HIS A C 1
ATOM 860 O O . HIS A 1 106 ? 12.417 -1.144 -22.964 1.00 97.88 106 HIS A O 1
ATOM 866 N N . VAL A 1 107 ? 10.897 -1.501 -21.334 1.00 97.81 107 VAL A N 1
ATOM 867 C CA . VAL A 1 107 ? 11.668 -0.993 -20.201 1.00 97.81 107 VAL A CA 1
ATOM 868 C C . VAL A 1 107 ? 12.252 -2.187 -19.464 1.00 97.81 107 VAL A C 1
ATOM 870 O O . VAL A 1 107 ? 11.525 -2.977 -18.859 1.00 97.81 107 VAL A O 1
ATOM 873 N N . GLN A 1 108 ? 13.570 -2.323 -19.517 1.00 97.88 108 GLN A N 1
ATOM 874 C CA . GLN A 1 108 ? 14.288 -3.302 -18.720 1.00 97.88 108 GLN A CA 1
ATOM 875 C C . GLN A 1 108 ? 14.662 -2.664 -17.383 1.00 97.88 108 GLN A C 1
ATOM 877 O O . GLN A 1 108 ? 15.425 -1.696 -17.350 1.00 97.88 108 GLN A O 1
ATOM 882 N N . MET A 1 109 ? 14.125 -3.198 -16.287 1.00 98.00 109 MET A N 1
ATOM 883 C CA . MET A 1 109 ? 14.512 -2.788 -14.938 1.00 98.00 109 MET A CA 1
ATOM 884 C C . MET A 1 109 ? 15.827 -3.464 -14.546 1.00 98.00 109 MET A C 1
ATOM 886 O O . MET A 1 109 ? 16.081 -4.607 -14.946 1.00 98.00 109 MET A O 1
ATOM 890 N N . TYR A 1 110 ? 16.634 -2.790 -13.725 1.00 97.94 110 TYR A N 1
ATOM 891 C CA . TYR A 1 110 ? 17.697 -3.472 -12.991 1.00 97.94 110 TYR A CA 1
ATOM 892 C C . TYR A 1 110 ? 17.087 -4.552 -12.084 1.00 97.94 110 TYR A C 1
ATOM 894 O O . TYR A 1 110 ? 16.033 -4.308 -11.490 1.00 97.94 110 TYR A O 1
ATOM 902 N N . PRO A 1 111 ? 17.736 -5.722 -11.935 1.00 97.81 111 PRO A N 1
ATOM 903 C CA . PRO A 1 111 ? 17.287 -6.728 -10.984 1.00 97.81 111 PRO A CA 1
ATOM 904 C C . PRO A 1 111 ? 17.243 -6.161 -9.561 1.00 97.81 111 PRO A C 1
ATOM 906 O O . PRO A 1 111 ? 18.234 -5.628 -9.059 1.00 97.81 111 PRO A O 1
ATOM 909 N N . ASP A 1 112 ? 16.091 -6.282 -8.911 1.00 97.69 112 ASP A N 1
ATOM 910 C CA . ASP A 1 112 ? 15.889 -5.830 -7.543 1.00 97.69 112 ASP A CA 1
ATOM 911 C C . ASP A 1 112 ? 16.571 -6.751 -6.528 1.00 97.69 112 ASP A C 1
ATOM 913 O O . ASP A 1 112 ? 16.720 -7.952 -6.731 1.00 97.69 112 ASP A O 1
ATOM 917 N N . GLU A 1 113 ? 16.930 -6.200 -5.373 1.00 95.94 113 GLU A N 1
ATOM 918 C CA . GLU A 1 113 ? 17.431 -6.975 -4.235 1.00 95.94 113 GLU A CA 1
ATOM 919 C C . GLU A 1 113 ? 16.370 -7.169 -3.144 1.00 95.94 113 GLU A C 1
ATOM 921 O O . GLU A 1 113 ? 15.503 -6.315 -2.946 1.00 95.94 113 GLU A O 1
ATOM 926 N N . ILE A 1 114 ? 16.487 -8.246 -2.362 1.00 97.12 114 ILE A N 1
ATOM 927 C CA . ILE A 1 114 ? 15.762 -8.388 -1.091 1.00 97.12 114 ILE A CA 1
ATOM 928 C C . ILE A 1 114 ? 16.231 -7.280 -0.131 1.00 97.12 114 ILE A C 1
ATOM 930 O O . ILE A 1 114 ? 17.422 -7.145 0.160 1.00 97.12 114 ILE A O 1
ATOM 934 N N . ARG A 1 115 ? 15.281 -6.482 0.363 1.00 95.44 115 ARG A N 1
ATOM 935 C CA . ARG A 1 115 ? 15.503 -5.349 1.275 1.00 95.44 115 ARG A CA 1
ATOM 936 C C . ARG A 1 115 ? 15.258 -5.674 2.745 1.00 95.44 115 ARG A C 1
ATOM 938 O O . ARG A 1 115 ? 15.559 -4.821 3.569 1.00 95.44 115 ARG A O 1
ATOM 945 N N . ASN A 1 116 ? 14.816 -6.888 3.085 1.00 94.81 116 ASN A N 1
ATOM 946 C CA . ASN A 1 116 ? 14.752 -7.361 4.471 1.00 94.81 116 ASN A CA 1
ATOM 947 C C . ASN A 1 116 ? 16.165 -7.522 5.076 1.00 94.81 116 ASN A C 1
ATOM 949 O O . ASN A 1 116 ? 16.751 -8.606 5.109 1.00 94.81 116 ASN A O 1
ATOM 953 N N . LYS A 1 117 ? 16.734 -6.396 5.504 1.00 91.31 117 LYS A N 1
ATOM 954 C CA . LYS A 1 117 ? 18.064 -6.225 6.094 1.00 91.31 117 LYS A CA 1
ATOM 955 C C . LYS A 1 117 ? 17.936 -5.844 7.573 1.00 91.31 117 LYS A C 1
ATOM 957 O O . LYS A 1 117 ? 16.866 -5.483 8.055 1.00 91.31 117 LYS A O 1
ATOM 962 N N . ALA A 1 118 ? 19.047 -5.870 8.305 1.00 83.75 118 ALA A N 1
ATOM 963 C CA . ALA A 1 118 ? 19.051 -5.542 9.734 1.00 83.75 118 ALA A CA 1
ATOM 964 C C . ALA A 1 118 ? 18.808 -4.049 10.047 1.00 83.75 118 ALA A C 1
ATOM 966 O O . ALA A 1 118 ? 18.552 -3.713 11.200 1.00 83.75 118 ALA A O 1
ATOM 967 N N . TRP A 1 119 ? 18.911 -3.157 9.056 1.00 89.12 119 TRP A N 1
ATOM 968 C CA . TRP A 1 119 ? 18.741 -1.712 9.221 1.00 89.12 119 TRP A CA 1
ATOM 969 C C . TRP A 1 119 ? 17.778 -1.140 8.179 1.00 89.12 119 TRP A C 1
ATOM 971 O O . TRP A 1 119 ? 17.748 -1.592 7.034 1.00 89.12 119 TRP A O 1
ATOM 981 N N . TYR A 1 120 ? 17.031 -0.112 8.580 1.00 92.19 120 TYR A N 1
ATOM 982 C CA . TYR A 1 120 ? 16.157 0.661 7.703 1.00 92.19 120 TYR A CA 1
ATOM 983 C C . TYR A 1 120 ? 16.963 1.669 6.872 1.00 92.19 120 TYR A C 1
ATOM 985 O O . TYR A 1 120 ? 17.968 2.217 7.329 1.00 92.19 120 TYR A O 1
ATOM 993 N N . THR A 1 121 ? 16.523 1.918 5.640 1.00 91.12 121 THR A N 1
ATOM 994 C CA . THR A 1 121 ? 17.039 2.993 4.782 1.00 91.12 121 THR A CA 1
ATOM 995 C C . THR A 1 121 ? 15.857 3.796 4.275 1.00 91.12 121 THR A C 1
ATOM 997 O O . THR A 1 121 ? 15.006 3.255 3.572 1.00 91.12 121 THR A O 1
ATOM 1000 N N . GLN A 1 122 ? 15.820 5.080 4.625 1.00 87.56 122 GLN A N 1
ATOM 1001 C CA . GLN A 1 122 ? 14.745 5.961 4.197 1.00 87.56 122 GLN A CA 1
ATOM 1002 C C . GLN A 1 122 ? 14.824 6.204 2.689 1.00 87.56 122 GLN A C 1
ATOM 1004 O O . GLN A 1 122 ? 15.846 6.670 2.187 1.00 87.56 122 GLN A O 1
ATOM 1009 N N . ASN A 1 123 ? 13.714 5.947 2.005 1.00 88.94 123 ASN A N 1
ATOM 1010 C CA . ASN A 1 123 ? 13.460 6.376 0.638 1.00 88.94 123 ASN A CA 1
ATOM 1011 C C . ASN A 1 123 ? 12.181 7.210 0.633 1.00 88.94 123 ASN A C 1
ATOM 1013 O O . ASN A 1 123 ? 11.322 7.016 1.484 1.00 88.94 123 ASN A O 1
ATOM 1017 N N . TYR A 1 124 ? 12.077 8.157 -0.291 1.00 89.31 124 TYR A N 1
ATOM 1018 C CA . TYR A 1 124 ? 10.831 8.888 -0.485 1.00 89.31 124 TYR A CA 1
ATOM 1019 C C . TYR A 1 124 ? 9.976 8.141 -1.498 1.00 89.31 124 TYR A C 1
ATOM 1021 O O . TYR A 1 124 ? 10.460 7.819 -2.585 1.00 89.31 124 TYR A O 1
ATOM 1029 N N . ASP A 1 125 ? 8.725 7.896 -1.140 1.00 93.50 125 ASP A N 1
ATOM 1030 C CA . ASP A 1 125 ? 7.719 7.279 -1.990 1.00 93.50 125 ASP A CA 1
ATOM 1031 C C . ASP A 1 125 ? 6.415 8.101 -1.955 1.00 93.50 125 ASP A C 1
ATOM 1033 O O . ASP A 1 125 ? 6.338 9.175 -1.349 1.00 93.50 125 ASP A O 1
ATOM 1037 N N . ILE A 1 126 ? 5.394 7.623 -2.655 1.00 94.12 126 ILE A N 1
ATOM 1038 C CA . ILE A 1 126 ? 4.023 8.132 -2.604 1.00 94.12 126 ILE A CA 1
ATOM 1039 C C . ILE A 1 126 ? 3.054 7.036 -2.131 1.00 94.12 126 ILE A C 1
ATOM 1041 O O . ILE A 1 126 ? 1.891 7.002 -2.543 1.00 94.12 126 ILE A O 1
ATOM 1045 N N . ASN A 1 127 ? 3.507 6.166 -1.221 1.00 95.19 127 ASN A N 1
ATOM 1046 C CA . ASN A 1 127 ? 2.748 5.081 -0.596 1.00 95.19 127 ASN A CA 1
ATOM 1047 C C . ASN A 1 127 ? 2.061 4.133 -1.602 1.00 95.19 127 ASN A C 1
ATOM 1049 O O . ASN A 1 127 ? 0.886 3.764 -1.454 1.00 95.19 127 ASN A O 1
ATOM 1053 N N . GLY A 1 128 ? 2.773 3.741 -2.661 1.00 96.31 128 GLY A N 1
ATOM 1054 C CA . GLY A 1 128 ? 2.272 2.768 -3.636 1.00 96.31 128 GLY A CA 1
ATOM 1055 C C . GLY A 1 128 ? 1.470 3.382 -4.783 1.00 96.31 128 GLY A C 1
ATOM 1056 O O . GLY A 1 128 ? 0.929 2.632 -5.593 1.00 96.31 128 GLY A O 1
ATOM 1057 N N . LYS A 1 129 ? 1.359 4.715 -4.854 1.00 97.31 129 LYS A N 1
ATOM 1058 C CA . LYS A 1 129 ? 0.607 5.426 -5.901 1.00 97.31 129 LYS A CA 1
ATOM 1059 C C . LYS A 1 129 ? 1.351 5.416 -7.249 1.00 97.31 129 LYS A C 1
ATOM 1061 O O . LYS A 1 129 ? 2.539 5.112 -7.336 1.00 97.31 129 LYS A O 1
ATOM 1066 N N . MET A 1 130 ? 0.632 5.745 -8.318 1.00 96.88 130 MET A N 1
ATOM 1067 C CA . MET A 1 130 ? 1.194 5.995 -9.646 1.00 96.88 130 MET A CA 1
ATOM 1068 C C . MET A 1 130 ? 0.801 7.388 -10.132 1.00 96.88 130 MET A C 1
ATOM 1070 O O . MET A 1 130 ? -0.265 7.900 -9.786 1.00 96.88 130 MET A O 1
ATOM 1074 N N . ILE A 1 131 ? 1.643 7.983 -10.968 1.00 96.69 131 ILE A N 1
ATOM 1075 C CA . ILE A 1 131 ? 1.392 9.267 -11.617 1.00 96.69 131 ILE A CA 1
ATOM 1076 C C . ILE A 1 131 ? 1.647 9.070 -13.105 1.00 96.69 131 ILE A C 1
ATOM 1078 O O . ILE A 1 131 ? 2.789 8.868 -13.511 1.00 96.69 131 ILE A O 1
ATOM 1082 N N . VAL A 1 132 ? 0.586 9.122 -13.911 1.00 96.81 132 VAL A N 1
ATOM 1083 C CA . VAL A 1 132 ? 0.720 9.185 -15.371 1.00 96.81 132 VAL A CA 1
ATOM 1084 C C . VAL A 1 132 ? 1.367 10.520 -15.716 1.00 96.81 132 VAL A C 1
ATOM 1086 O O . VAL A 1 132 ? 0.913 11.557 -15.243 1.00 96.81 132 VAL A O 1
ATOM 1089 N N . ASN A 1 133 ? 2.457 10.473 -16.476 1.00 95.00 133 ASN A N 1
ATOM 1090 C CA . ASN A 1 133 ? 3.232 11.654 -16.839 1.00 95.00 133 ASN A CA 1
ATOM 1091 C C . ASN A 1 133 ? 4.021 11.376 -18.122 1.00 95.00 133 ASN A C 1
ATOM 1093 O O . ASN A 1 133 ? 4.616 10.300 -18.265 1.00 95.00 133 ASN A O 1
ATOM 1097 N N . LEU A 1 134 ? 4.067 12.353 -19.024 1.00 95.44 134 LEU A N 1
ATOM 1098 C CA . LEU A 1 134 ? 4.897 12.332 -20.218 1.00 95.44 134 LEU A CA 1
ATOM 1099 C C . LEU A 1 134 ? 5.712 13.627 -20.296 1.00 95.44 134 LEU A C 1
ATOM 1101 O O . LEU A 1 134 ? 5.202 14.742 -20.252 1.00 95.44 134 LEU A O 1
ATOM 1105 N N . GLN A 1 135 ? 7.028 13.493 -20.447 1.00 92.56 135 GLN A N 1
ATOM 1106 C CA . GLN A 1 135 ? 7.892 14.664 -20.520 1.00 92.56 135 GLN A CA 1
ATOM 1107 C C . GLN A 1 135 ? 7.562 15.522 -21.758 1.00 92.56 135 GLN A C 1
ATOM 1109 O O . GLN A 1 135 ? 7.616 15.024 -22.881 1.00 92.56 135 GLN A O 1
ATOM 1114 N N . LEU A 1 136 ? 7.342 16.828 -21.549 1.00 90.31 136 LEU A N 1
ATOM 1115 C CA . LEU A 1 136 ? 6.977 17.819 -22.582 1.00 90.31 136 LEU A CA 1
ATOM 1116 C C . LEU A 1 136 ? 5.578 17.627 -23.198 1.00 90.31 136 LEU A C 1
ATOM 1118 O O . LEU A 1 136 ? 5.348 18.115 -24.303 1.00 90.31 136 LEU A O 1
ATOM 1122 N N . SER A 1 137 ? 4.673 16.939 -22.504 1.00 93.38 137 SER A N 1
ATOM 1123 C CA . SER A 1 137 ? 3.266 16.825 -22.900 1.00 93.38 137 SER A CA 1
ATOM 1124 C C . SER A 1 137 ? 2.419 17.955 -22.304 1.00 93.38 137 SER A C 1
ATOM 1126 O O . SER A 1 137 ? 2.784 18.557 -21.288 1.00 93.38 137 SER A O 1
ATOM 1128 N N . GLU A 1 138 ? 1.316 18.279 -22.979 1.00 92.94 138 GLU A N 1
ATOM 1129 C CA . GLU A 1 138 ? 0.291 19.200 -22.464 1.00 92.94 138 GLU A CA 1
ATOM 1130 C C . GLU A 1 138 ? -0.854 18.436 -21.774 1.00 92.94 138 GLU A C 1
ATOM 1132 O O . GLU A 1 138 ? -1.488 18.978 -20.868 1.00 92.94 138 GLU A O 1
ATOM 1137 N N . GLU A 1 139 ? -1.095 17.180 -22.173 1.00 94.94 139 GLU A N 1
ATOM 1138 C CA . GLU A 1 139 ? -2.231 16.346 -21.756 1.00 94.94 139 GLU A CA 1
ATOM 1139 C C . GLU A 1 139 ? -1.794 14.869 -21.591 1.00 94.94 139 GLU A C 1
ATOM 1141 O O . GLU A 1 139 ? -2.086 13.992 -22.413 1.00 94.94 139 GLU A O 1
ATOM 1146 N N . ASP A 1 140 ? -1.104 14.564 -20.486 1.00 95.00 140 ASP A N 1
ATOM 1147 C CA . ASP A 1 140 ? -0.501 13.242 -20.217 1.00 95.00 140 ASP A CA 1
ATOM 1148 C C . ASP A 1 140 ? -1.511 12.080 -20.275 1.00 95.00 140 ASP A C 1
ATOM 1150 O O . ASP A 1 140 ? -1.192 10.945 -20.653 1.00 95.00 140 ASP A O 1
ATOM 1154 N N . ASP A 1 141 ? -2.768 12.354 -19.928 1.00 93.94 141 ASP A N 1
ATOM 1155 C CA . ASP A 1 141 ? -3.842 11.365 -19.907 1.00 93.94 141 ASP A CA 1
ATOM 1156 C C . ASP A 1 141 ? -4.179 10.806 -21.296 1.00 93.94 141 ASP A C 1
ATOM 1158 O O . ASP A 1 141 ? -4.664 9.673 -21.390 1.00 93.94 141 ASP A O 1
ATOM 1162 N N . VAL A 1 142 ? -3.855 11.518 -22.376 1.00 95.06 142 VAL A N 1
ATOM 1163 C CA . VAL A 1 142 ? -4.097 11.057 -23.754 1.00 95.06 142 VAL A CA 1
ATOM 1164 C C . VAL A 1 142 ? -2.827 10.932 -24.590 1.00 95.06 142 VAL A C 1
ATOM 1166 O O . VAL A 1 142 ? -2.842 10.203 -25.580 1.00 95.06 142 VAL A O 1
ATOM 1169 N N . GLU A 1 143 ? -1.735 11.587 -24.192 1.00 96.00 143 GLU A N 1
ATOM 1170 C CA . GLU A 1 143 ? -0.475 11.585 -24.946 1.00 96.00 143 GLU A CA 1
ATOM 1171 C C . GLU A 1 143 ? 0.513 10.504 -24.481 1.00 96.00 143 GLU A C 1
ATOM 1173 O O . GLU A 1 143 ? 1.302 10.013 -25.289 1.00 96.00 143 GLU A O 1
ATOM 1178 N N . ALA A 1 144 ? 0.467 10.097 -23.206 1.00 96.62 144 ALA A N 1
ATOM 1179 C CA . ALA A 1 144 ? 1.356 9.066 -22.668 1.00 96.62 144 ALA A CA 1
ATOM 1180 C C . ALA A 1 144 ? 1.107 7.689 -23.312 1.00 96.62 144 ALA A C 1
ATOM 1182 O O . ALA A 1 144 ? -0.027 7.199 -23.347 1.00 96.62 144 ALA A O 1
ATOM 1183 N N . ASP A 1 145 ? 2.183 7.034 -23.754 1.00 95.62 145 ASP A N 1
ATOM 1184 C CA . ASP A 1 145 ? 2.135 5.717 -24.398 1.00 95.62 145 ASP A CA 1
ATOM 1185 C C . ASP A 1 145 ? 2.240 4.568 -23.370 1.00 95.62 145 ASP A C 1
ATOM 1187 O O . ASP A 1 145 ? 2.418 4.796 -22.170 1.00 95.62 145 ASP A O 1
ATOM 1191 N N . TYR A 1 146 ? 2.120 3.318 -23.819 1.00 96.69 146 TYR A N 1
ATOM 1192 C CA . TYR A 1 146 ? 2.243 2.115 -22.993 1.00 96.69 146 TYR A CA 1
ATOM 1193 C C . TYR A 1 146 ? 3.505 1.321 -23.311 1.00 96.69 146 TYR A C 1
ATOM 1195 O O . TYR A 1 146 ? 3.747 0.939 -24.456 1.00 96.69 146 TYR A O 1
ATOM 1203 N N . PHE A 1 147 ? 4.285 1.006 -22.279 1.00 97.50 147 PHE A N 1
ATOM 1204 C CA . PHE A 1 147 ? 5.535 0.261 -22.391 1.00 97.50 147 PHE A CA 1
ATOM 1205 C C . PHE A 1 147 ? 5.439 -1.087 -21.674 1.00 97.50 147 PHE A C 1
ATOM 1207 O O . PHE A 1 147 ? 4.810 -1.214 -20.620 1.00 97.50 147 PHE A O 1
ATOM 1214 N N . PHE A 1 148 ? 6.098 -2.107 -22.222 1.00 98.12 148 PHE A N 1
ATOM 1215 C CA . PHE A 1 148 ? 6.309 -3.364 -21.512 1.00 98.12 148 PHE A CA 1
ATOM 1216 C C . PHE A 1 148 ? 7.443 -3.191 -20.504 1.00 98.12 148 PHE A C 1
ATOM 1218 O O . PHE A 1 148 ? 8.586 -2.969 -20.892 1.00 98.12 148 PHE A O 1
ATOM 1225 N N . VAL A 1 149 ? 7.144 -3.309 -19.216 1.00 98.12 149 VAL A N 1
ATOM 1226 C CA . VAL A 1 149 ? 8.125 -3.208 -18.132 1.00 98.12 149 VAL A CA 1
ATOM 1227 C C . VAL A 1 149 ? 8.478 -4.593 -17.625 1.00 98.12 149 VAL A C 1
ATOM 1229 O O . VAL A 1 149 ? 7.595 -5.352 -17.220 1.00 98.12 149 VAL A O 1
ATOM 1232 N N . HIS A 1 150 ? 9.768 -4.912 -17.643 1.00 98.25 150 HIS A N 1
ATOM 1233 C CA . HIS A 1 150 ? 10.313 -6.199 -17.231 1.00 98.25 150 HIS A CA 1
ATOM 1234 C C . HIS A 1 150 ? 10.917 -6.097 -15.829 1.00 98.25 150 HIS A C 1
ATOM 1236 O O . HIS A 1 150 ? 11.994 -5.533 -15.649 1.00 98.25 150 HIS A O 1
ATOM 1242 N N . PHE A 1 151 ? 10.219 -6.665 -14.849 1.00 98.50 151 PHE A N 1
ATOM 1243 C CA . PHE A 1 151 ? 10.653 -6.773 -13.460 1.00 98.50 151 PHE A CA 1
ATOM 1244 C C . PHE A 1 151 ? 11.423 -8.073 -13.238 1.00 98.50 151 PHE A C 1
ATOM 1246 O O . PHE A 1 151 ? 11.029 -9.129 -13.749 1.00 98.50 151 PHE A O 1
ATOM 1253 N N . ALA A 1 152 ? 12.480 -8.001 -12.431 1.00 98.31 152 ALA A N 1
ATOM 1254 C CA . ALA A 1 152 ? 13.283 -9.148 -12.034 1.00 98.31 152 ALA A CA 1
ATOM 1255 C C . ALA A 1 152 ? 13.679 -9.040 -10.556 1.00 98.31 152 ALA A C 1
ATOM 1257 O O . ALA A 1 152 ? 14.176 -8.005 -10.123 1.00 98.31 152 ALA A O 1
ATOM 1258 N N . LEU A 1 153 ? 13.504 -10.127 -9.806 1.00 98.56 153 LEU A N 1
ATOM 1259 C CA . LEU A 1 153 ? 13.903 -10.253 -8.405 1.00 98.56 153 LEU A CA 1
ATOM 1260 C C . LEU A 1 153 ? 14.716 -11.547 -8.213 1.00 98.56 153 LEU A C 1
ATOM 1262 O O . LEU A 1 153 ? 14.133 -12.617 -7.996 1.00 98.56 153 LEU A O 1
ATOM 1266 N N . PRO A 1 154 ? 16.055 -11.482 -8.313 1.00 98.38 154 PRO A N 1
ATOM 1267 C CA . PRO A 1 154 ? 16.957 -12.559 -7.922 1.00 98.38 154 PRO A CA 1
ATOM 1268 C C . PRO A 1 154 ? 16.689 -13.049 -6.501 1.00 98.38 154 PRO A C 1
ATOM 1270 O O . PRO A 1 154 ? 16.796 -12.304 -5.529 1.00 98.38 154 PRO A O 1
ATOM 1273 N N . SER A 1 155 ? 16.322 -14.322 -6.380 1.00 97.38 155 SER A N 1
ATOM 1274 C CA . SER A 1 155 ? 15.968 -14.945 -5.107 1.00 97.38 155 SER A CA 1
ATOM 1275 C C . SER A 1 155 ? 15.944 -16.468 -5.262 1.00 97.38 155 SER A C 1
ATOM 1277 O O . SER A 1 155 ? 15.562 -16.978 -6.320 1.00 97.38 155 SER A O 1
ATOM 1279 N N . PRO A 1 156 ? 16.272 -17.246 -4.214 1.00 96.38 156 PRO A N 1
ATOM 1280 C CA . PRO A 1 156 ? 15.847 -18.640 -4.175 1.00 96.38 156 PRO A CA 1
ATOM 1281 C C . PRO A 1 156 ? 14.316 -18.732 -4.253 1.00 96.38 156 PRO A C 1
ATOM 1283 O O . PRO A 1 156 ? 13.605 -17.780 -3.913 1.00 96.38 156 PRO A O 1
ATOM 1286 N N . LEU A 1 157 ? 13.813 -19.893 -4.680 1.00 97.12 157 LEU A N 1
ATOM 1287 C CA . LEU A 1 157 ? 12.383 -20.179 -4.656 1.00 97.12 157 LEU A CA 1
ATOM 1288 C C . LEU A 1 157 ? 11.870 -20.079 -3.214 1.00 97.12 157 LEU A C 1
ATOM 1290 O O . LEU A 1 157 ? 12.328 -20.801 -2.327 1.00 97.12 157 LEU A O 1
ATOM 1294 N N . LEU A 1 158 ? 10.911 -19.188 -3.001 1.00 96.62 158 LEU A N 1
ATOM 1295 C CA . LEU A 1 158 ? 10.237 -18.984 -1.728 1.00 96.62 158 LEU A CA 1
ATOM 1296 C C . LEU A 1 158 ? 9.089 -19.996 -1.553 1.00 96.62 158 LEU A C 1
ATOM 1298 O O . LEU A 1 158 ? 8.530 -20.489 -2.540 1.00 96.62 158 LEU A O 1
ATOM 1302 N N . PRO A 1 159 ? 8.726 -20.330 -0.301 1.00 95.50 159 PRO A N 1
ATOM 1303 C CA . PRO A 1 159 ? 7.584 -21.204 -0.026 1.00 95.50 159 PRO A CA 1
ATOM 1304 C C . PRO A 1 159 ? 6.246 -20.561 -0.422 1.00 95.50 159 PRO A C 1
ATOM 1306 O O . PRO A 1 159 ? 5.310 -21.274 -0.794 1.00 95.50 159 PRO A O 1
ATOM 1309 N N . ASP A 1 160 ? 6.190 -19.232 -0.360 1.00 97.00 160 ASP A N 1
ATOM 1310 C CA . ASP A 1 160 ? 5.018 -18.409 -0.631 1.00 97.00 160 ASP A CA 1
ATOM 1311 C C . ASP A 1 160 ? 5.035 -17.864 -2.063 1.00 97.00 160 ASP A C 1
ATOM 1313 O O . ASP A 1 160 ? 6.087 -17.757 -2.703 1.00 97.00 160 ASP A O 1
ATOM 1317 N N . ASP A 1 161 ? 3.856 -17.501 -2.558 1.00 97.56 161 ASP A N 1
ATOM 1318 C CA . ASP A 1 161 ? 3.707 -16.905 -3.880 1.00 97.56 161 ASP A CA 1
ATOM 1319 C C . ASP A 1 161 ? 4.087 -15.420 -3.822 1.00 97.56 161 ASP A C 1
ATOM 1321 O O . ASP A 1 161 ? 3.728 -14.714 -2.877 1.00 97.56 161 ASP A O 1
ATOM 1325 N N . VAL A 1 162 ? 4.816 -14.941 -4.832 1.00 98.25 162 VAL A N 1
ATOM 1326 C CA . VAL A 1 162 ? 5.324 -13.562 -4.889 1.00 98.25 162 VAL A CA 1
ATOM 1327 C C . VAL A 1 162 ? 4.474 -12.745 -5.850 1.00 98.25 162 VAL A C 1
ATOM 1329 O O . VAL A 1 162 ? 4.251 -13.165 -6.984 1.00 98.25 162 VAL A O 1
ATOM 1332 N N . TYR A 1 163 ? 4.047 -11.562 -5.420 1.00 98.19 163 TYR A N 1
ATOM 1333 C CA . TYR A 1 163 ? 3.226 -10.642 -6.203 1.00 98.19 163 TYR A CA 1
ATOM 1334 C C . TYR A 1 163 ? 3.869 -9.260 -6.278 1.00 98.19 163 TYR A C 1
ATOM 1336 O O . TYR A 1 163 ? 4.515 -8.812 -5.330 1.00 98.19 163 TYR A O 1
ATOM 1344 N N . LEU A 1 164 ? 3.642 -8.578 -7.397 1.00 98.06 164 LEU A N 1
ATOM 1345 C CA . LEU A 1 164 ? 3.843 -7.141 -7.530 1.00 98.06 164 LEU A CA 1
ATOM 1346 C C . LEU A 1 164 ? 2.605 -6.407 -7.003 1.00 98.06 164 LEU A C 1
ATOM 1348 O O . LEU A 1 164 ? 1.477 -6.750 -7.357 1.00 98.06 164 LEU A O 1
ATOM 1352 N N . LEU A 1 165 ? 2.812 -5.392 -6.171 1.00 97.62 165 LEU A N 1
ATOM 1353 C CA . LEU A 1 165 ? 1.741 -4.633 -5.532 1.00 97.62 165 LEU A CA 1
ATOM 1354 C C . LEU A 1 165 ? 1.931 -3.127 -5.747 1.00 97.62 165 LEU A C 1
ATOM 1356 O O . LEU A 1 165 ? 3.015 -2.610 -5.484 1.00 97.62 165 LEU A O 1
ATOM 1360 N N . GLY A 1 166 ? 0.875 -2.426 -6.168 1.00 97.44 166 GLY A N 1
ATOM 1361 C CA . GLY A 1 166 ? 0.829 -0.963 -6.267 1.00 97.44 166 GLY A CA 1
ATOM 1362 C C . GLY A 1 166 ? -0.519 -0.457 -6.794 1.00 97.44 166 GLY A C 1
ATOM 1363 O O . GLY A 1 166 ? -1.417 -1.231 -7.111 1.00 97.44 166 GLY A O 1
ATOM 1364 N N . GLN A 1 167 ? -0.692 0.854 -6.926 1.00 97.56 167 GLN A N 1
ATOM 1365 C CA . GLN A 1 167 ? -1.955 1.441 -7.389 1.00 97.56 167 GLN A CA 1
ATOM 1366 C C . GLN A 1 167 ? -2.276 1.073 -8.844 1.00 97.56 167 GLN A C 1
ATOM 1368 O O . GLN A 1 167 ? -3.448 0.948 -9.199 1.00 97.56 167 GLN A O 1
ATOM 1373 N N . TYR A 1 168 ? -1.255 0.834 -9.670 1.00 96.00 168 TYR A N 1
ATOM 1374 C CA . TYR A 1 168 ? -1.396 0.469 -11.084 1.00 96.00 168 TYR A CA 1
ATOM 1375 C C . TYR A 1 168 ? -2.124 -0.861 -11.320 1.00 96.00 168 TYR A C 1
ATOM 1377 O O . TYR A 1 168 ? -2.671 -1.071 -12.399 1.00 96.00 168 TYR A O 1
ATOM 1385 N N . ASN A 1 169 ? -2.155 -1.755 -10.326 1.00 94.44 169 ASN A N 1
ATOM 1386 C CA . ASN A 1 169 ? -2.979 -2.966 -10.347 1.00 94.44 169 ASN A CA 1
ATOM 1387 C C . ASN A 1 169 ? -4.103 -2.924 -9.302 1.00 94.44 169 ASN A C 1
ATOM 1389 O O . ASN A 1 169 ? -4.630 -3.965 -8.915 1.00 94.44 169 ASN A O 1
ATOM 1393 N N . HIS A 1 170 ? -4.460 -1.724 -8.835 1.00 95.00 170 HIS A N 1
ATOM 1394 C CA . HIS A 1 170 ? -5.450 -1.485 -7.784 1.00 95.00 170 HIS A CA 1
ATOM 1395 C C . HIS A 1 170 ? -5.178 -2.272 -6.494 1.00 9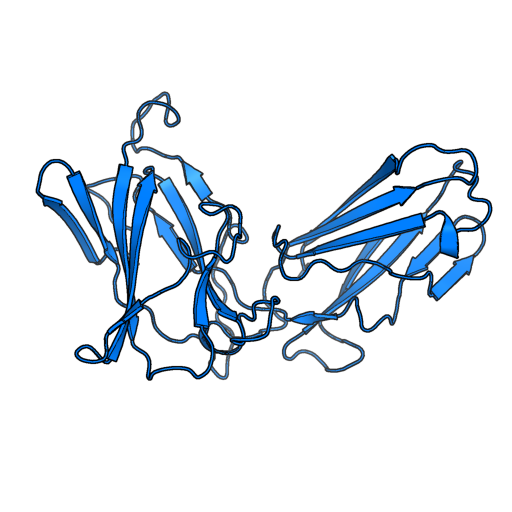5.00 170 HIS A C 1
ATOM 1397 O O . HIS A 1 170 ? -6.108 -2.635 -5.772 1.00 95.00 170 HIS A O 1
ATOM 1403 N N . TYR A 1 171 ? -3.902 -2.544 -6.203 1.00 95.19 171 TYR A N 1
ATOM 1404 C CA . TYR A 1 171 ? -3.471 -3.368 -5.077 1.00 95.19 171 TYR A CA 1
ATOM 1405 C C . TYR A 1 171 ? -4.081 -4.788 -5.086 1.00 95.19 171 TYR A C 1
ATOM 1407 O O . TYR A 1 171 ? -4.209 -5.422 -4.035 1.00 95.19 171 TYR A O 1
ATOM 1415 N N . HIS A 1 172 ? -4.487 -5.299 -6.254 1.00 93.31 172 HIS A N 1
ATOM 1416 C CA . HIS A 1 172 ? -5.051 -6.639 -6.395 1.00 93.31 172 HIS A CA 1
ATOM 1417 C C . HIS A 1 172 ? -3.962 -7.712 -6.504 1.00 93.31 172 HIS A C 1
ATOM 1419 O O . HIS A 1 172 ? -3.017 -7.604 -7.280 1.00 93.31 172 HIS A O 1
ATOM 1425 N N . LEU A 1 173 ? -4.146 -8.797 -5.751 1.00 93.25 173 LEU A N 1
ATOM 1426 C CA . LEU A 1 173 ? -3.256 -9.960 -5.711 1.00 93.25 173 LEU A CA 1
ATOM 1427 C C . LEU A 1 173 ? -3.816 -11.076 -6.599 1.00 93.25 173 LEU A C 1
ATOM 1429 O O . LEU A 1 173 ? -4.291 -12.105 -6.120 1.00 93.25 173 LEU A O 1
ATOM 1433 N N . ASP A 1 174 ? -3.835 -10.831 -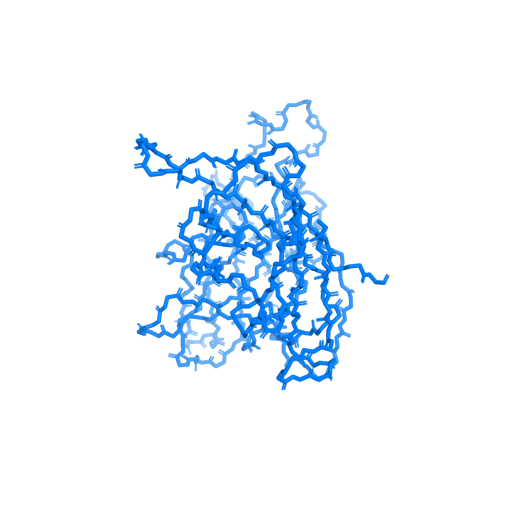7.907 1.00 92.19 174 ASP A N 1
ATOM 1434 C CA . ASP A 1 174 ? -4.355 -11.760 -8.909 1.00 92.19 174 ASP A CA 1
ATOM 1435 C C . ASP A 1 174 ? -3.234 -12.378 -9.773 1.00 92.19 174 ASP A C 1
ATOM 1437 O O . ASP A 1 174 ? -2.037 -12.163 -9.568 1.00 92.19 174 ASP A O 1
ATOM 1441 N N . LYS A 1 175 ? -3.613 -13.157 -10.793 1.00 93.50 175 LYS A N 1
ATOM 1442 C CA . LYS A 1 175 ? -2.650 -13.764 -11.730 1.00 93.50 175 LYS A CA 1
ATOM 1443 C C . LYS A 1 175 ? -1.854 -12.725 -12.536 1.00 93.50 175 LYS A C 1
ATOM 1445 O O . LYS A 1 175 ? -0.748 -13.024 -12.996 1.00 93.50 175 LYS A O 1
ATOM 1450 N N . ASN A 1 176 ? -2.386 -11.517 -12.720 1.00 94.06 176 ASN A N 1
ATOM 1451 C CA . ASN A 1 176 ? -1.683 -10.429 -13.397 1.00 94.06 176 ASN A CA 1
ATOM 1452 C C . ASN A 1 176 ? -0.601 -9.831 -12.499 1.00 94.06 176 ASN A C 1
ATOM 1454 O O . ASN A 1 176 ? 0.405 -9.373 -13.022 1.00 94.06 176 ASN A O 1
ATOM 1458 N N . ALA A 1 177 ? -0.748 -9.912 -11.178 1.00 95.56 177 ALA A N 1
ATOM 1459 C CA . ALA A 1 177 ? 0.257 -9.494 -10.205 1.00 95.56 177 ALA A CA 1
ATOM 1460 C C . ALA A 1 177 ? 1.281 -10.592 -9.844 1.00 95.56 177 ALA A C 1
ATOM 1462 O O . ALA A 1 177 ? 2.400 -10.264 -9.459 1.00 95.56 177 ALA A O 1
ATOM 1463 N N . LEU A 1 178 ? 0.935 -11.878 -9.988 1.00 97.50 178 LEU A N 1
ATOM 1464 C CA . LEU A 1 178 ? 1.796 -13.022 -9.635 1.00 97.50 178 LEU A CA 1
ATOM 1465 C C . LEU A 1 178 ? 3.080 -13.089 -10.485 1.00 97.50 178 LEU A C 1
ATOM 1467 O O . LEU A 1 178 ? 2.997 -13.141 -11.717 1.00 97.50 178 LEU A O 1
ATOM 1471 N N . LEU A 1 179 ? 4.255 -13.148 -9.853 1.00 98.31 179 LEU A N 1
ATOM 1472 C CA . LEU A 1 179 ? 5.537 -13.338 -10.540 1.00 98.31 179 LEU A CA 1
ATOM 1473 C C . LEU A 1 179 ? 5.784 -14.814 -10.869 1.00 98.31 179 LEU A C 1
ATOM 1475 O O . LEU A 1 179 ? 5.441 -15.711 -10.099 1.00 98.31 179 LEU A O 1
ATOM 1479 N N . ASN A 1 180 ? 6.465 -15.062 -11.987 1.00 98.19 180 ASN A N 1
ATOM 1480 C CA . ASN A 1 180 ? 6.881 -16.404 -12.378 1.00 98.19 180 ASN A CA 1
ATOM 1481 C C . ASN A 1 180 ? 8.308 -16.672 -11.906 1.00 98.19 180 ASN A C 1
ATOM 1483 O O . ASN A 1 180 ? 9.200 -15.862 -12.144 1.00 98.19 180 ASN A O 1
ATOM 1487 N N . TYR A 1 181 ? 8.543 -17.822 -11.277 1.00 98.38 181 TYR A N 1
ATOM 1488 C CA . TYR A 1 181 ? 9.896 -18.219 -10.904 1.00 98.38 181 TYR A CA 1
ATOM 1489 C C . TYR A 1 181 ? 10.638 -18.840 -12.090 1.00 98.38 181 TYR A C 1
ATOM 1491 O O . TYR A 1 181 ? 10.214 -19.861 -12.636 1.00 98.38 181 TYR A O 1
ATOM 1499 N N . ASN A 1 182 ? 11.774 -18.257 -12.458 1.00 98.06 182 ASN A N 1
ATOM 1500 C CA . ASN A 1 182 ? 12.688 -18.791 -13.453 1.00 98.06 182 ASN A CA 1
ATOM 1501 C C . ASN A 1 182 ? 13.820 -19.559 -12.755 1.00 98.06 182 ASN A C 1
ATOM 1503 O O . ASN A 1 182 ? 14.764 -18.971 -12.228 1.00 98.06 182 ASN A O 1
ATOM 1507 N N . ALA A 1 183 ? 13.741 -20.893 -12.777 1.00 97.56 183 ALA A N 1
ATOM 1508 C CA . ALA A 1 183 ? 14.722 -21.763 -12.126 1.00 97.56 183 ALA A CA 1
ATOM 1509 C C . ALA A 1 183 ? 16.107 -21.763 -12.800 1.00 97.56 183 ALA A C 1
ATOM 1511 O O . ALA A 1 183 ? 17.084 -22.143 -12.161 1.00 97.56 183 ALA A O 1
ATOM 1512 N N . VAL A 1 184 ? 16.204 -21.345 -14.068 1.00 97.38 184 VAL A N 1
ATOM 1513 C CA . VAL A 1 184 ? 17.485 -21.254 -14.789 1.00 97.38 184 VAL A CA 1
ATOM 1514 C C . VAL A 1 184 ? 18.259 -20.020 -14.330 1.00 97.38 184 VAL A C 1
ATOM 1516 O O . VAL A 1 184 ? 19.443 -20.115 -14.024 1.00 97.38 184 VAL A O 1
ATOM 1519 N N . ASN A 1 185 ? 17.569 -18.881 -14.232 1.00 96.56 185 ASN A N 1
ATOM 1520 C CA . ASN A 1 185 ? 18.157 -17.609 -13.805 1.00 96.56 185 ASN A CA 1
ATOM 1521 C C . ASN A 1 185 ? 18.141 -17.417 -12.277 1.00 96.56 185 ASN A C 1
ATOM 1523 O O . ASN A 1 185 ? 18.739 -16.469 -11.779 1.00 96.56 185 ASN A O 1
ATOM 1527 N N . MET A 1 186 ? 17.464 -18.304 -11.535 1.00 97.62 186 MET A N 1
ATOM 1528 C CA . MET A 1 186 ? 17.253 -18.220 -10.083 1.00 97.62 186 MET A CA 1
ATOM 1529 C C . MET A 1 186 ? 16.647 -16.876 -9.646 1.00 97.62 186 MET A C 1
ATOM 1531 O O . MET A 1 186 ? 17.126 -16.221 -8.719 1.00 97.62 186 MET A O 1
ATOM 1535 N N . GLN A 1 187 ? 15.587 -16.455 -10.335 1.00 98.25 187 GLN A N 1
ATOM 1536 C CA . GLN A 1 187 ? 14.918 -15.183 -10.069 1.00 98.25 187 GLN A CA 1
ATOM 1537 C C . GLN A 1 187 ? 13.422 -15.252 -10.360 1.00 98.25 187 GLN A C 1
ATOM 1539 O O . GLN A 1 187 ? 12.964 -16.080 -11.148 1.00 98.25 187 GLN A O 1
ATOM 1544 N N . TYR A 1 188 ? 12.660 -14.359 -9.739 1.00 98.69 188 TYR A N 1
ATOM 1545 C CA . TYR A 1 188 ? 11.272 -14.108 -10.101 1.00 98.69 188 TYR A CA 1
ATOM 1546 C C . TYR A 1 188 ? 11.194 -13.051 -11.199 1.00 98.69 188 TYR A C 1
ATOM 1548 O O . TYR A 1 188 ? 11.893 -12.044 -11.135 1.00 98.69 188 TYR A O 1
ATOM 1556 N N . GLU A 1 189 ? 10.333 -13.263 -12.189 1.00 98.56 189 GLU A N 1
ATOM 1557 C CA . GLU A 1 189 ? 10.196 -12.396 -13.359 1.00 98.56 189 GLU A CA 1
ATOM 1558 C C . GLU A 1 189 ? 8.724 -12.059 -13.610 1.00 98.56 189 GLU A C 1
ATOM 1560 O O . GLU A 1 189 ? 7.828 -12.906 -13.478 1.00 98.56 189 GLU A O 1
ATOM 1565 N N . LYS A 1 190 ? 8.464 -10.816 -14.020 1.00 98.06 190 LYS A N 1
ATOM 1566 C CA . LYS A 1 190 ? 7.144 -10.394 -14.490 1.00 98.06 190 LYS A CA 1
ATOM 1567 C C . LYS A 1 190 ? 7.275 -9.311 -15.540 1.00 98.06 190 LYS A C 1
ATOM 1569 O O . LYS A 1 190 ? 8.098 -8.416 -15.421 1.00 98.06 190 LYS A O 1
ATOM 1574 N N . THR A 1 191 ? 6.438 -9.395 -16.566 1.00 98.00 191 THR A N 1
ATOM 1575 C CA . THR A 1 191 ? 6.276 -8.317 -17.541 1.00 98.00 191 THR A CA 1
ATOM 1576 C C . THR A 1 191 ? 4.883 -7.731 -17.399 1.00 98.00 191 THR A C 1
ATOM 1578 O O . THR A 1 191 ? 3.910 -8.489 -17.389 1.00 98.00 191 THR A O 1
ATOM 1581 N N . LEU A 1 192 ? 4.792 -6.409 -17.287 1.00 97.38 192 LEU A N 1
ATOM 1582 C CA . LEU A 1 192 ? 3.533 -5.666 -17.228 1.00 97.38 192 LEU A CA 1
ATOM 1583 C C . LEU A 1 192 ? 3.497 -4.623 -18.343 1.00 97.38 192 LEU A C 1
ATOM 1585 O O . LEU A 1 192 ? 4.519 -4.019 -18.647 1.00 97.38 192 LEU A O 1
ATOM 1589 N N . LEU A 1 193 ? 2.329 -4.408 -18.943 1.00 97.31 193 LEU A N 1
ATOM 1590 C CA . LEU A 1 193 ? 2.105 -3.287 -19.853 1.00 97.31 193 LEU A CA 1
ATOM 1591 C C . LEU A 1 193 ? 1.628 -2.093 -19.020 1.00 97.31 193 LEU A C 1
ATOM 1593 O O . LEU A 1 193 ? 0.523 -2.131 -18.481 1.00 97.31 193 LEU A O 1
ATOM 1597 N N . LEU A 1 194 ? 2.468 -1.070 -18.881 1.00 97.56 194 LEU A N 1
ATOM 1598 C CA . LEU A 1 194 ? 2.220 0.093 -18.027 1.00 97.56 194 LEU A CA 1
ATOM 1599 C C . LEU A 1 194 ? 2.285 1.378 -18.851 1.00 97.56 194 LEU A C 1
ATOM 1601 O O . LEU A 1 194 ? 3.080 1.482 -19.782 1.00 97.56 194 LEU A O 1
ATOM 1605 N N . LYS A 1 195 ? 1.445 2.354 -18.508 1.00 97.38 195 LYS A N 1
ATOM 1606 C CA . LYS A 1 195 ? 1.444 3.667 -19.164 1.00 97.38 195 LYS A CA 1
ATOM 1607 C C . LYS A 1 195 ? 2.687 4.460 -18.754 1.00 97.38 195 LYS A C 1
ATOM 1609 O O . LYS A 1 195 ? 3.206 4.236 -17.665 1.00 97.38 195 LYS A O 1
ATOM 1614 N N . GLN A 1 196 ? 3.177 5.396 -19.551 1.00 96.94 196 GLN A N 1
ATOM 1615 C CA . GLN A 1 196 ? 4.291 6.239 -19.114 1.00 96.94 196 GLN A CA 1
ATOM 1616 C C . GLN A 1 196 ? 3.941 7.050 -17.860 1.00 96.94 196 GLN A C 1
ATOM 1618 O O . GLN A 1 196 ? 2.806 7.499 -17.679 1.00 96.94 196 GLN A O 1
ATOM 1623 N N . GLY A 1 197 ? 4.929 7.199 -16.979 1.00 96.44 197 GLY A N 1
ATOM 1624 C CA . GLY A 1 197 ? 4.767 7.883 -15.705 1.00 96.44 197 GLY A CA 1
ATOM 1625 C C . GLY A 1 197 ? 5.701 7.374 -14.613 1.00 96.44 197 GLY A C 1
ATOM 1626 O O . GLY A 1 197 ? 6.611 6.576 -14.870 1.00 96.44 197 GLY A O 1
ATOM 1627 N N . GLY A 1 198 ? 5.439 7.842 -13.396 1.00 96.50 198 GLY A N 1
ATOM 1628 C CA . GLY A 1 198 ? 6.080 7.408 -12.161 1.00 96.50 198 GLY A CA 1
ATOM 1629 C C . GLY A 1 198 ? 5.240 6.359 -11.437 1.00 96.50 198 GLY A C 1
ATOM 1630 O O . GLY A 1 198 ? 4.020 6.492 -11.335 1.00 96.50 198 GLY A O 1
ATOM 1631 N N . TYR A 1 199 ? 5.889 5.318 -10.926 1.00 97.75 199 TYR A N 1
ATOM 1632 C CA . TYR A 1 199 ? 5.232 4.181 -10.289 1.00 97.75 199 TYR A CA 1
ATOM 1633 C C . TYR A 1 199 ? 5.937 3.795 -9.006 1.00 97.75 199 TYR A C 1
ATOM 1635 O O . TYR A 1 199 ? 7.120 3.454 -9.037 1.00 97.75 199 TYR A O 1
ATOM 1643 N N . ASP A 1 200 ? 5.170 3.722 -7.925 1.00 98.00 200 ASP A N 1
ATOM 1644 C CA . ASP A 1 200 ? 5.556 2.952 -6.757 1.00 98.00 200 ASP A CA 1
ATOM 1645 C C . ASP A 1 200 ? 5.111 1.491 -6.894 1.00 98.00 200 ASP A C 1
ATOM 1647 O O . ASP A 1 200 ? 4.011 1.183 -7.363 1.00 98.00 200 ASP A O 1
ATOM 1651 N N . TYR A 1 201 ? 5.953 0.572 -6.433 1.00 97.75 201 TYR A N 1
ATOM 1652 C CA . TYR A 1 201 ? 5.671 -0.854 -6.378 1.00 97.75 201 TYR A CA 1
ATOM 1653 C C . TYR A 1 201 ? 6.396 -1.523 -5.209 1.00 97.75 201 TYR A C 1
ATOM 1655 O O . TYR A 1 201 ? 7.425 -1.058 -4.723 1.00 97.75 201 TYR A O 1
ATOM 1663 N N . ALA A 1 202 ? 5.861 -2.646 -4.754 1.00 97.94 202 ALA A N 1
ATOM 1664 C CA . ALA A 1 202 ? 6.506 -3.502 -3.771 1.00 97.94 202 ALA A CA 1
ATOM 1665 C C . ALA A 1 202 ? 6.339 -4.967 -4.164 1.00 97.94 202 ALA A C 1
ATOM 1667 O O . ALA A 1 202 ? 5.338 -5.345 -4.780 1.00 97.94 202 ALA A O 1
ATOM 1668 N N . TYR A 1 203 ? 7.299 -5.796 -3.767 1.00 98.38 203 TYR A N 1
ATOM 1669 C CA . TYR A 1 203 ? 7.129 -7.241 -3.796 1.00 98.38 203 TYR A CA 1
ATOM 1670 C C . TYR A 1 203 ? 6.506 -7.708 -2.487 1.00 98.38 203 TYR A C 1
ATOM 1672 O O . TYR A 1 203 ? 7.000 -7.406 -1.400 1.00 98.38 203 TYR A O 1
ATOM 1680 N N . VAL A 1 204 ? 5.439 -8.490 -2.580 1.00 98.00 204 VAL A N 1
ATOM 1681 C CA . VAL A 1 204 ? 4.782 -9.066 -1.407 1.00 98.00 204 VAL A CA 1
ATOM 1682 C C . VAL A 1 204 ? 4.641 -10.570 -1.541 1.00 98.00 204 VAL A C 1
ATOM 1684 O O . VAL A 1 204 ? 4.465 -11.096 -2.639 1.00 98.00 204 VAL A O 1
ATOM 1687 N N . THR A 1 205 ? 4.713 -11.267 -0.412 1.00 97.94 205 THR A N 1
ATOM 1688 C CA . THR A 1 205 ? 4.504 -12.714 -0.343 1.00 97.94 205 THR A CA 1
ATOM 1689 C C . THR A 1 205 ? 3.123 -13.026 0.206 1.00 97.94 205 THR A C 1
ATOM 1691 O O . THR A 1 205 ? 2.719 -12.461 1.227 1.00 97.94 205 THR A O 1
ATOM 1694 N N . VAL A 1 206 ? 2.417 -13.949 -0.443 1.00 97.00 206 VAL A N 1
ATOM 1695 C CA . VAL A 1 206 ? 1.128 -14.481 0.012 1.00 97.00 206 VAL A CA 1
ATOM 1696 C C . VAL A 1 206 ? 1.294 -15.979 0.268 1.00 97.00 206 VAL A C 1
ATOM 1698 O O . VAL A 1 206 ? 1.682 -16.710 -0.650 1.00 97.00 206 VAL A O 1
ATOM 1701 N N . PRO A 1 207 ? 0.992 -16.475 1.482 1.00 94.56 207 PRO A N 1
ATOM 1702 C CA . PRO A 1 207 ? 0.978 -17.909 1.732 1.00 94.56 207 PRO A CA 1
ATOM 1703 C C . PRO A 1 207 ? 0.027 -18.610 0.763 1.00 94.56 207 PRO A C 1
ATOM 1705 O O . PRO A 1 207 ? -1.075 -18.121 0.539 1.00 94.56 207 PRO A O 1
ATOM 1708 N N . ARG A 1 208 ? 0.389 -19.783 0.232 1.00 88.00 208 ARG A N 1
ATOM 1709 C CA . ARG A 1 208 ? -0.409 -20.479 -0.810 1.00 88.00 208 ARG A CA 1
ATOM 1710 C C . ARG A 1 208 ? -1.870 -20.768 -0.434 1.00 88.00 208 ARG A C 1
ATOM 1712 O O . ARG A 1 208 ? -2.710 -20.936 -1.308 1.00 88.00 208 ARG A O 1
ATOM 1719 N N . ASN A 1 209 ? -2.169 -20.827 0.865 1.00 85.25 209 ASN A N 1
ATOM 1720 C CA . ASN A 1 209 ? -3.522 -21.009 1.407 1.00 85.25 209 ASN A CA 1
ATOM 1721 C C . ASN A 1 209 ? -4.046 -19.757 2.140 1.00 85.25 209 ASN A C 1
ATOM 1723 O O . ASN A 1 209 ? -5.035 -19.828 2.868 1.00 85.25 209 ASN A O 1
ATOM 1727 N N . GLY A 1 210 ? -3.344 -18.633 2.018 1.00 86.31 210 GLY A N 1
ATOM 1728 C CA . GLY A 1 210 ? -3.655 -17.359 2.647 1.00 86.31 210 GLY A CA 1
ATOM 1729 C C . GLY A 1 210 ? -4.226 -16.353 1.652 1.00 86.31 210 GLY A C 1
ATOM 1730 O O . GLY A 1 210 ? -4.275 -16.585 0.450 1.00 86.31 210 GLY A O 1
ATOM 1731 N N . GLN A 1 211 ? -4.680 -15.223 2.187 1.00 84.88 211 GLN A N 1
ATOM 1732 C CA . GLN A 1 211 ? -5.185 -14.094 1.392 1.00 84.88 211 GLN A CA 1
ATOM 1733 C C . GLN A 1 211 ? -4.489 -12.773 1.736 1.00 84.88 211 GLN A C 1
ATOM 1735 O O . GLN A 1 211 ? -4.510 -11.846 0.935 1.00 84.88 211 GLN A O 1
ATOM 1740 N N . LYS A 1 212 ? -3.865 -12.688 2.917 1.00 92.50 212 LYS A N 1
ATOM 1741 C CA . LYS A 1 212 ? -3.166 -11.492 3.387 1.00 92.50 212 LYS A CA 1
ATOM 1742 C C . LYS A 1 212 ? -1.727 -11.510 2.885 1.00 92.50 212 LYS A C 1
ATOM 1744 O O . LYS A 1 212 ? -1.014 -12.488 3.117 1.00 92.50 212 LYS A O 1
ATOM 1749 N N . ALA A 1 213 ? -1.311 -10.430 2.237 1.00 95.88 213 ALA A N 1
ATOM 1750 C CA . ALA A 1 213 ? 0.055 -10.257 1.782 1.00 95.88 213 ALA A CA 1
ATOM 1751 C C . ALA A 1 213 ? 0.942 -9.672 2.885 1.00 95.88 213 ALA A C 1
ATOM 1753 O O . ALA A 1 213 ? 0.525 -8.798 3.653 1.00 95.88 213 ALA A O 1
ATOM 1754 N N . SER A 1 214 ? 2.198 -10.110 2.911 1.00 97.00 214 SER A N 1
ATOM 1755 C CA . SER A 1 214 ? 3.236 -9.556 3.777 1.00 97.00 214 SER A CA 1
ATOM 1756 C C . SER A 1 214 ? 4.397 -9.012 2.951 1.00 97.00 214 SER A C 1
ATOM 1758 O O . SER A 1 214 ? 4.834 -9.628 1.979 1.00 97.00 214 SER A O 1
ATOM 1760 N N . MET A 1 215 ? 4.908 -7.856 3.369 1.00 96.94 215 MET A N 1
ATOM 1761 C CA . MET A 1 215 ? 6.138 -7.259 2.840 1.00 96.94 215 MET A CA 1
ATOM 1762 C C . MET A 1 215 ? 7.391 -7.846 3.503 1.00 96.94 215 MET A C 1
ATOM 1764 O O . MET A 1 215 ? 8.489 -7.739 2.961 1.00 96.94 215 MET A O 1
ATOM 1768 N N . LYS A 1 216 ? 7.238 -8.524 4.647 1.00 96.94 216 LYS A N 1
ATOM 1769 C CA . LYS A 1 216 ? 8.330 -8.924 5.537 1.00 96.94 216 LYS A CA 1
ATOM 1770 C C . LYS A 1 216 ? 9.445 -9.707 4.850 1.00 96.94 216 LYS A C 1
ATOM 1772 O O . LYS A 1 216 ? 10.615 -9.425 5.078 1.00 96.94 216 LYS A O 1
ATOM 1777 N N . THR A 1 217 ? 9.098 -10.700 4.034 1.00 97.12 217 THR A N 1
ATOM 1778 C CA . THR A 1 217 ? 10.083 -11.623 3.451 1.00 97.12 217 THR A CA 1
ATOM 1779 C C . THR A 1 217 ? 11.041 -10.916 2.496 1.00 97.12 217 THR A C 1
ATOM 1781 O O . THR A 1 217 ? 12.241 -11.183 2.532 1.00 97.12 217 THR A O 1
ATOM 1784 N N . ILE A 1 218 ? 10.518 -10.016 1.659 1.00 98.00 218 ILE A N 1
ATOM 1785 C CA . ILE A 1 218 ? 11.274 -9.398 0.565 1.00 98.00 218 ILE A CA 1
ATOM 1786 C C . ILE A 1 218 ? 11.655 -7.964 0.915 1.00 98.00 218 ILE A C 1
ATOM 1788 O O . ILE A 1 218 ? 12.825 -7.604 0.817 1.00 98.00 218 ILE A O 1
ATOM 1792 N N . GLU A 1 219 ? 10.696 -7.147 1.336 1.00 97.81 219 GLU A N 1
ATOM 1793 C CA . GLU A 1 219 ? 10.916 -5.725 1.599 1.00 97.81 219 GLU A CA 1
ATOM 1794 C C . GLU A 1 219 ? 11.347 -5.449 3.040 1.00 97.81 219 GLU A C 1
ATOM 1796 O O . GLU A 1 219 ? 12.104 -4.508 3.271 1.00 97.81 219 GLU A O 1
ATOM 1801 N N . GLY A 1 220 ? 10.925 -6.293 3.984 1.00 97.50 220 GLY A N 1
ATOM 1802 C CA . GLY A 1 220 ? 11.136 -6.106 5.419 1.00 97.50 220 GLY A CA 1
ATOM 1803 C C . GLY A 1 220 ? 9.969 -5.390 6.100 1.00 97.50 220 GLY A C 1
ATOM 1804 O O . GLY A 1 220 ? 9.029 -4.942 5.446 1.00 97.50 220 GLY A O 1
ATOM 1805 N N . ASN A 1 221 ? 10.039 -5.324 7.430 1.00 97.50 221 ASN A N 1
ATOM 1806 C CA . ASN A 1 221 ? 9.122 -4.566 8.275 1.00 97.50 221 ASN A CA 1
ATOM 1807 C C . ASN A 1 221 ? 9.940 -3.646 9.185 1.00 97.50 221 ASN A C 1
ATOM 1809 O O . ASN A 1 221 ? 10.667 -4.135 10.050 1.00 97.50 221 ASN A O 1
ATOM 1813 N N . TYR A 1 222 ? 9.797 -2.337 9.011 1.00 97.38 222 TYR A N 1
ATOM 1814 C CA . TYR A 1 222 ? 10.528 -1.323 9.763 1.00 97.38 222 TYR A CA 1
ATOM 1815 C C . TYR A 1 222 ? 9.550 -0.344 10.385 1.00 97.38 222 TYR A C 1
ATOM 1817 O O . TYR A 1 222 ? 8.768 0.299 9.693 1.00 97.38 222 TYR A O 1
ATOM 1825 N N . TRP A 1 223 ? 9.575 -0.223 11.709 1.00 96.00 223 TRP A N 1
ATOM 1826 C CA . TRP A 1 223 ? 8.664 0.669 12.423 1.00 96.00 223 TRP A CA 1
ATOM 1827 C C . TRP A 1 223 ? 8.786 2.135 11.979 1.00 96.00 223 TRP A C 1
ATOM 1829 O O . TRP A 1 223 ? 7.817 2.880 12.127 1.00 96.00 223 TRP A O 1
ATOM 1839 N N . GLU A 1 224 ? 9.948 2.538 11.449 1.00 95.38 224 GLU A N 1
ATOM 1840 C CA . GLU A 1 224 ? 10.229 3.874 10.916 1.00 95.38 224 GLU A CA 1
ATOM 1841 C C . GLU A 1 224 ? 9.485 4.205 9.616 1.00 95.38 224 GLU A C 1
ATOM 1843 O O . GLU A 1 224 ? 9.416 5.384 9.266 1.00 95.38 224 GLU A O 1
ATOM 1848 N N . THR A 1 225 ? 8.972 3.197 8.901 1.00 96.06 225 THR A N 1
ATOM 1849 C CA . THR A 1 225 ? 8.362 3.365 7.579 1.00 96.06 225 THR A CA 1
ATOM 1850 C C . THR A 1 225 ? 7.181 4.322 7.613 1.00 96.06 225 THR A C 1
ATOM 1852 O O . THR A 1 225 ? 6.286 4.214 8.463 1.00 96.06 225 THR A O 1
ATOM 1855 N N . GLU A 1 226 ? 7.168 5.259 6.671 1.00 95.69 226 GLU A N 1
ATOM 1856 C CA . GLU A 1 226 ? 6.035 6.153 6.500 1.00 95.69 226 GLU A CA 1
ATOM 1857 C C . GLU A 1 226 ? 4.878 5.372 5.872 1.00 95.69 226 GLU A C 1
ATOM 1859 O O . GLU A 1 226 ? 5.030 4.714 4.853 1.00 95.69 226 GLU A O 1
ATOM 1864 N N . ASN A 1 227 ? 3.721 5.384 6.531 1.00 96.88 227 ASN A N 1
ATOM 1865 C CA . ASN A 1 227 ? 2.517 4.737 6.029 1.00 96.88 227 ASN A CA 1
ATOM 1866 C C . ASN A 1 227 ? 1.337 5.695 6.146 1.00 96.88 227 ASN A C 1
ATOM 1868 O O . ASN A 1 227 ? 1.252 6.507 7.070 1.00 96.88 227 ASN A O 1
ATOM 1872 N N . GLU A 1 228 ? 0.382 5.530 5.244 1.00 96.62 228 GLU A N 1
ATOM 1873 C CA . GLU A 1 228 ? -0.918 6.181 5.252 1.00 96.62 228 GLU A CA 1
ATOM 1874 C C . GLU A 1 228 ? -1.977 5.214 5.794 1.00 96.62 228 GLU A C 1
ATOM 1876 O O . GLU A 1 228 ? -2.172 4.122 5.263 1.00 96.62 228 GLU A O 1
ATOM 1881 N N . TYR A 1 229 ? -2.705 5.614 6.836 1.00 97.88 229 TYR A N 1
ATOM 1882 C CA . TYR A 1 229 ? -3.848 4.868 7.352 1.00 97.88 229 TYR A CA 1
ATOM 1883 C C . TYR A 1 229 ? -5.140 5.652 7.140 1.00 97.88 229 TYR A C 1
ATOM 1885 O O . TYR A 1 229 ? -5.372 6.689 7.770 1.00 97.88 229 TYR A O 1
ATOM 1893 N N . ALA A 1 230 ? -6.012 5.133 6.281 1.00 97.81 230 ALA A N 1
ATOM 1894 C CA . ALA A 1 230 ? -7.359 5.643 6.088 1.00 97.81 230 ALA A CA 1
ATOM 1895 C C . ALA A 1 230 ? -8.331 4.938 7.044 1.00 97.81 230 ALA A C 1
ATOM 1897 O O . ALA A 1 230 ? -8.404 3.710 7.110 1.00 97.81 230 ALA A O 1
ATOM 1898 N N . ILE A 1 231 ? -9.083 5.729 7.802 1.00 98.25 231 ILE A N 1
ATOM 1899 C CA . ILE A 1 231 ? -10.085 5.284 8.766 1.00 98.25 231 ILE A CA 1
ATOM 1900 C C . ILE A 1 231 ? -11.448 5.715 8.243 1.00 98.25 231 ILE A C 1
ATOM 1902 O O . ILE A 1 231 ? -11.709 6.908 8.081 1.00 98.25 231 ILE A O 1
ATOM 1906 N N . TYR A 1 232 ? -12.329 4.746 8.038 1.00 98.19 232 TYR A N 1
ATOM 1907 C CA . TYR A 1 232 ? -13.707 4.949 7.616 1.00 98.19 232 TYR A CA 1
ATOM 1908 C C . TYR A 1 232 ? -14.638 4.554 8.752 1.00 98.19 232 TYR A C 1
ATOM 1910 O O . TYR A 1 232 ? -14.559 3.446 9.285 1.00 98.19 232 TYR A O 1
ATOM 1918 N N . VAL A 1 233 ? -15.529 5.468 9.119 1.00 97.56 233 VAL A N 1
ATOM 1919 C CA . VAL A 1 233 ? -16.510 5.268 10.179 1.00 97.56 233 VAL A CA 1
ATOM 1920 C C . VAL A 1 233 ? -17.880 5.132 9.546 1.00 97.56 233 VAL A C 1
ATOM 1922 O O . VAL A 1 233 ? -18.436 6.098 9.019 1.00 97.56 233 VAL A O 1
ATOM 1925 N N . TYR A 1 234 ? -18.440 3.938 9.645 1.00 97.31 234 TYR A N 1
ATOM 1926 C CA . TYR A 1 234 ? -19.793 3.647 9.217 1.00 97.31 234 TYR A CA 1
ATOM 1927 C C . TYR A 1 234 ? -20.740 3.618 10.410 1.00 97.31 234 TYR A C 1
ATOM 1929 O O . TYR A 1 234 ? -20.378 3.178 11.502 1.00 97.31 234 TYR A O 1
ATOM 1937 N N . TYR A 1 235 ? -21.964 4.077 10.182 1.00 96.38 235 TYR A N 1
ATOM 1938 C CA . TYR A 1 235 ? -23.059 3.986 11.132 1.00 96.38 235 TYR A CA 1
ATOM 1939 C C . TYR A 1 235 ? -24.288 3.363 10.483 1.00 96.38 235 TYR A C 1
ATOM 1941 O O . TYR A 1 235 ? -24.704 3.780 9.395 1.00 96.38 235 TYR A O 1
ATOM 1949 N N . LYS A 1 236 ? -24.911 2.437 11.208 1.00 95.81 236 LYS A N 1
ATOM 1950 C CA . LYS A 1 236 ? -26.186 1.826 10.851 1.00 95.81 236 LYS A CA 1
ATOM 1951 C C . LYS A 1 236 ? -27.054 1.658 12.087 1.00 95.81 236 LYS A C 1
ATOM 1953 O O . LYS A 1 236 ? -26.840 0.773 12.913 1.00 95.81 236 LYS A O 1
ATOM 1958 N N . GLY A 1 237 ? -28.054 2.524 12.204 1.00 93.00 237 GLY A N 1
ATOM 1959 C CA . GLY A 1 237 ? -29.068 2.424 13.241 1.00 93.00 237 GLY A CA 1
ATOM 1960 C C . GLY A 1 237 ? -29.996 1.228 13.022 1.00 93.00 237 GLY A C 1
ATOM 1961 O O . GLY A 1 237 ? -30.063 0.640 11.945 1.00 93.00 237 GLY A O 1
ATOM 1962 N N . PHE A 1 238 ? -30.781 0.892 14.046 1.00 89.50 238 PHE A N 1
ATOM 1963 C CA . PHE A 1 238 ? -31.696 -0.256 14.009 1.00 89.50 238 PHE A CA 1
ATOM 1964 C C . PHE A 1 238 ? -32.715 -0.204 12.856 1.00 89.50 238 PHE A C 1
ATOM 1966 O O . PHE A 1 238 ? -33.063 -1.235 12.288 1.00 89.50 238 PHE A O 1
ATOM 1973 N N . THR A 1 239 ? -33.198 0.992 12.513 1.00 91.06 239 THR A N 1
ATOM 1974 C CA . THR A 1 239 ? -34.174 1.208 11.433 1.00 91.06 239 THR A CA 1
ATOM 1975 C C . THR A 1 239 ? -33.526 1.495 10.080 1.00 91.06 239 THR A C 1
ATOM 1977 O O . THR A 1 239 ? -34.236 1.628 9.082 1.00 91.06 239 THR A O 1
ATOM 1980 N N . ASP A 1 240 ? -32.200 1.637 10.034 1.00 93.25 240 ASP A N 1
ATOM 1981 C CA . ASP A 1 240 ? -31.498 2.023 8.817 1.00 93.25 240 ASP A CA 1
ATOM 1982 C C . ASP A 1 240 ? -31.430 0.847 7.841 1.00 93.25 240 ASP A C 1
ATOM 1984 O O . ASP A 1 240 ? -31.239 -0.315 8.206 1.00 93.25 240 ASP A O 1
ATOM 1988 N N . ARG A 1 241 ? -31.570 1.157 6.551 1.00 95.19 241 ARG A N 1
ATOM 1989 C CA . ARG A 1 241 ? -31.562 0.148 5.481 1.00 95.19 241 ARG A CA 1
ATOM 1990 C C . ARG A 1 241 ? -30.172 -0.113 4.902 1.00 95.19 241 ARG A C 1
ATOM 1992 O O . ARG A 1 241 ? -30.022 -1.046 4.120 1.00 95.19 241 ARG A O 1
ATOM 1999 N N . TYR A 1 242 ? -29.185 0.708 5.251 1.00 95.62 242 TYR A N 1
ATOM 2000 C CA . TYR A 1 242 ? -27.826 0.654 4.720 1.00 95.62 242 TYR A CA 1
ATOM 2001 C C . TYR A 1 242 ? -26.830 1.296 5.692 1.00 95.62 242 TYR A C 1
ATOM 2003 O O . TYR A 1 242 ? -27.222 2.059 6.575 1.00 95.62 242 TYR A O 1
ATOM 2011 N N . ASP A 1 243 ? -25.550 0.981 5.512 1.00 95.75 243 ASP A N 1
ATOM 2012 C CA . ASP A 1 243 ? -24.440 1.552 6.271 1.00 95.75 243 ASP A CA 1
ATOM 2013 C C . ASP A 1 243 ? -24.064 2.932 5.712 1.00 95.75 243 ASP A C 1
ATOM 2015 O O . ASP A 1 243 ? -23.730 3.075 4.535 1.00 95.75 243 ASP A O 1
ATOM 2019 N N . ARG A 1 244 ? -24.127 3.972 6.550 1.00 95.88 244 ARG A N 1
ATOM 2020 C CA . ARG A 1 244 ? -23.759 5.344 6.172 1.00 95.88 244 ARG A CA 1
ATOM 2021 C C . ARG A 1 244 ? -22.309 5.605 6.533 1.00 95.88 244 ARG A C 1
ATOM 2023 O O . ARG A 1 244 ? -21.955 5.444 7.694 1.00 95.88 244 ARG A O 1
ATOM 2030 N N . LEU A 1 245 ? -21.501 6.083 5.590 1.00 97.06 245 LEU A N 1
ATOM 2031 C CA . LEU A 1 245 ? -20.188 6.644 5.907 1.00 97.06 245 LEU A CA 1
ATOM 2032 C C . LEU A 1 245 ? -20.389 8.005 6.587 1.00 97.06 245 LEU A C 1
ATOM 2034 O O . LEU A 1 245 ? -20.794 8.968 5.940 1.00 97.06 245 LEU A O 1
ATOM 2038 N N . ILE A 1 246 ? -20.160 8.066 7.897 1.00 95.62 246 ILE A N 1
ATOM 2039 C CA . ILE A 1 246 ? -20.391 9.267 8.719 1.00 95.62 246 ILE A CA 1
ATOM 2040 C C . ILE A 1 246 ? -19.108 10.034 9.037 1.00 95.62 246 ILE A C 1
ATOM 2042 O O . ILE A 1 246 ? -19.171 11.148 9.549 1.00 95.62 246 ILE A O 1
ATOM 2046 N N . GLY A 1 247 ? -17.948 9.453 8.740 1.00 95.19 247 GLY A N 1
ATOM 2047 C CA . GLY A 1 247 ? -16.669 10.113 8.937 1.00 95.19 247 GLY A CA 1
ATOM 2048 C C . GLY A 1 247 ? -15.534 9.381 8.243 1.00 95.19 247 GLY A C 1
ATOM 2049 O O . GLY A 1 247 ? -15.539 8.154 8.129 1.00 95.19 247 GLY A O 1
ATOM 2050 N N . THR A 1 248 ? -14.548 10.154 7.808 1.00 96.81 248 THR A N 1
ATOM 2051 C CA . THR A 1 248 ? -13.292 9.658 7.250 1.00 96.81 248 THR A CA 1
ATOM 2052 C C . THR A 1 248 ? -12.135 10.436 7.844 1.00 96.81 248 THR A C 1
ATOM 2054 O O . THR A 1 248 ? -12.249 11.642 8.066 1.00 96.81 248 THR A O 1
ATOM 2057 N N . SER A 1 249 ? -11.010 9.772 8.059 1.00 96.25 249 SER A N 1
ATOM 2058 C CA . SER A 1 249 ? -9.756 10.429 8.411 1.00 96.25 249 SER A CA 1
ATOM 2059 C C . SER A 1 249 ? -8.612 9.691 7.753 1.00 96.25 249 SER A C 1
ATOM 2061 O O . SER A 1 249 ? -8.610 8.466 7.733 1.00 96.25 249 SER A O 1
ATOM 2063 N N . ILE A 1 250 ? -7.629 10.434 7.269 1.00 96.12 250 ILE A N 1
ATOM 2064 C CA . ILE A 1 250 ? -6.340 9.884 6.869 1.00 96.12 250 ILE A CA 1
ATOM 2065 C C . ILE A 1 250 ? -5.321 10.346 7.903 1.00 96.12 250 ILE A C 1
ATOM 2067 O O . ILE A 1 250 ? -5.329 11.513 8.300 1.00 96.12 250 ILE A O 1
ATOM 2071 N N . ILE A 1 251 ? -4.489 9.426 8.377 1.00 95.50 251 ILE A N 1
ATOM 2072 C CA . ILE A 1 251 ? -3.348 9.728 9.234 1.00 95.50 251 ILE A CA 1
ATOM 2073 C C . ILE A 1 251 ? -2.090 9.131 8.621 1.00 95.50 251 ILE A C 1
ATOM 2075 O O . ILE A 1 251 ? -2.086 7.973 8.215 1.00 95.50 251 ILE A O 1
ATOM 2079 N N . LEU A 1 252 ? -1.035 9.934 8.567 1.00 93.38 252 LEU A N 1
ATOM 2080 C CA . LEU A 1 252 ? 0.300 9.471 8.225 1.00 93.38 252 LEU A CA 1
ATOM 2081 C C . LEU A 1 252 ? 1.034 9.074 9.503 1.00 93.38 252 LEU A C 1
ATOM 2083 O O . LEU A 1 252 ? 0.771 9.623 10.581 1.00 93.38 252 LEU A O 1
ATOM 2087 N N . THR A 1 253 ? 1.968 8.140 9.394 1.00 89.75 253 THR A N 1
ATOM 2088 C CA . THR A 1 253 ? 2.933 7.889 10.463 1.00 89.75 253 THR A CA 1
ATOM 2089 C C . THR A 1 253 ? 3.789 9.149 10.646 1.00 89.75 253 THR A C 1
ATOM 2091 O O . THR A 1 253 ? 4.758 9.365 9.927 1.00 89.75 253 THR A O 1
ATOM 2094 N N . ASN A 1 254 ? 3.409 10.029 11.576 1.00 64.50 254 ASN A N 1
ATOM 2095 C CA . ASN A 1 254 ? 4.187 11.231 11.876 1.00 64.50 254 ASN A CA 1
ATOM 2096 C C . ASN A 1 254 ? 5.533 10.829 12.499 1.00 64.50 254 ASN A C 1
ATOM 2098 O O . ASN A 1 254 ? 5.555 10.072 13.473 1.00 64.50 254 ASN A O 1
ATOM 2102 N N . LYS A 1 255 ? 6.632 11.364 11.956 1.00 50.97 255 LYS A N 1
ATOM 2103 C CA . LYS A 1 255 ? 7.940 11.369 12.627 1.00 50.97 255 LYS A CA 1
ATOM 2104 C C . LYS A 1 255 ? 7.945 12.322 13.819 1.00 50.97 255 LYS A C 1
ATOM 2106 O O . LYS A 1 255 ? 7.350 13.418 13.700 1.00 50.97 255 LYS A O 1
#

pLDDT: mean 95.04, std 4.54, range [50.97, 98.69]

Sequence (255 aa):
AATVSAITDIDYKKEHQQLSIDLLLGNLSVQNPYRDLHLVVQQNQRYDNLVTGLTPSAMLGDKITYANDKKLIFEAGNEFRNFDMSSIRIFSERIEHIRYQISNYHVQMYPDEIRNKAWYTQNYDINGKMIVNLQLSEEDDVEADYFFVHFALPSPLLPDDVYLLGQYNHYHLDKNALLNYNAVNMQYEKTLLLKQGGYDYAYVTVPRNGQKASMKTIEGNYWETENEYAIYVYYKGFTDRYDRLIGTSIILTNK

Radius of gyration: 20.98 Å; chains: 1; bounding box: 53×41×60 Å

Secondary structure (DSSP, 8-state):
-EEEESB-SS-BSSSEEEEEEEEE-TT---S-HHHHEEEEEEETT-STT-B-----SEEETTEEEE-S-GGGEEE---PPEEEE-S-SSS--TTEEEEEEETTEEEEEEPPPPP---SS-------TT-EEE--TT-S-HHHH--EEEEEEEEE-PPPSSEEEEESGGGTT--STTTBPEEETTTTEEEEEEEEESEEEEEEEEEE-TT----BSTTTT---TT---EEEEEEEE--TT-SS-EEEEEEEEE---